Protein AF-A0A6V7LIY4-F1 (afdb_monomer)

Foldseek 3Di:
DPVVVVVVVVVVVVVVVVVVVVVVVVPPPPPPDDPVSVLVVVVVCLVVDPLPPPPPPDPPPDDSVQSSVLSVLQSVLVSVVVVCVSCVPPDDPPCPLLPPPPLVVVLVVLVVLVVVLVVVSNVVSCCCNPVVDDDDVVVVVVSVCCCPPVPPRHVVVSVVSSVCSVPVVVSVVVSVD

Sequence (177 aa):
SEKKYLKKKENMGKACILLFCLISMVWTAKDDFSTIDKLRNDLYQLEDAPITYHVTYDTVGRTFDDEIYRNVIKTYDDFGKRIDAESPTIGNRHLNSLNSLWLWARVQSEMRSLDGLYQTFRQKLHDITQKGHQLNMQQWADFADVILTDPNVAVPDTLKRVSDIIIEQNLFVAAYQ

Solvent-accessible surface area (backbone atoms only — not comparable to full-atom values): 10528 Å² total; per-residue (Å²): 120,64,75,63,54,56,56,51,52,54,53,51,52,53,50,51,52,52,51,53,56,58,60,65,63,70,76,70,70,76,78,84,65,50,73,66,52,48,54,52,52,52,50,50,51,58,72,70,42,77,81,78,78,78,78,72,88,58,96,69,91,68,56,73,66,58,58,53,52,50,50,53,42,44,55,52,43,58,50,47,55,50,53,53,70,76,49,74,78,80,70,76,89,83,47,64,72,37,72,85,37,68,70,45,57,50,41,51,53,49,52,51,54,52,47,54,52,50,53,53,52,52,49,56,32,43,38,43,70,75,68,63,46,81,89,54,68,65,68,51,51,56,49,49,44,41,43,70,64,33,92,88,67,9,48,66,62,45,52,47,53,43,48,44,43,48,61,78,63,32,46,74,60,64,54,78,111

Secondary structure (DSSP, 8-state):
-HHHHHHHHHHHHHHHHHHHHHHHGGG-------HHHHHHHHHHHHHHS---------SSS--HHHHHHHHHHHHHHHHHHHHHHH-SS-SSSS-GGGTT-HHHHHHHHHHHHHHHHHHHHHHHHHHHHTS-PPP-HHHHHHHHHHHHH-TTT-HHHHHHHHHHHHTTT-HHHHTT-

Structure (mmCIF, N/CA/C/O backbone):
data_AF-A0A6V7LIY4-F1
#
_entry.id   AF-A0A6V7LIY4-F1
#
loop_
_atom_site.group_PDB
_atom_site.id
_atom_site.type_symbol
_atom_site.label_atom_id
_atom_site.label_alt_id
_atom_site.label_comp_id
_atom_site.label_asym_id
_atom_site.label_entity_id
_atom_site.label_seq_id
_atom_site.pdbx_PDB_ins_code
_atom_site.Cartn_x
_atom_site.Cartn_y
_atom_site.Cartn_z
_atom_site.occupancy
_atom_site.B_iso_or_equiv
_atom_site.auth_seq_id
_atom_site.auth_comp_id
_atom_site.auth_asym_id
_atom_site.auth_atom_id
_atom_site.pdbx_PDB_model_num
ATOM 1 N N . SER A 1 1 ? -13.130 74.799 -14.203 1.00 61.62 1 SER A N 1
ATOM 2 C CA . SER A 1 1 ? -13.290 73.449 -14.784 1.00 61.62 1 SER A CA 1
ATOM 3 C C . SER A 1 1 ? -12.309 72.438 -14.174 1.00 61.62 1 SER A C 1
ATOM 5 O O . SER A 1 1 ? -12.750 71.385 -13.736 1.00 61.62 1 SER A O 1
ATOM 7 N N . GLU A 1 2 ? -11.021 72.765 -13.995 1.00 52.12 2 GLU A N 1
ATOM 8 C CA . GLU A 1 2 ? -9.971 71.839 -13.499 1.00 52.12 2 GLU A CA 1
ATOM 9 C C . GLU A 1 2 ? -10.149 71.243 -12.092 1.00 52.12 2 GLU A C 1
ATOM 11 O O . GLU A 1 2 ? -9.892 70.056 -11.896 1.00 52.12 2 GLU A O 1
ATOM 16 N N . LYS A 1 3 ? -10.633 72.010 -11.102 1.00 49.84 3 LYS A N 1
ATOM 17 C CA . LYS A 1 3 ? -10.762 71.509 -9.713 1.00 49.84 3 LYS A CA 1
ATOM 18 C C . LYS A 1 3 ? -11.690 70.287 -9.587 1.00 49.84 3 LYS A C 1
ATOM 20 O O . LYS A 1 3 ? -11.512 69.465 -8.691 1.00 49.84 3 LYS A O 1
ATOM 25 N N . LYS A 1 4 ? -12.656 70.133 -10.504 1.00 53.34 4 LYS A N 1
ATOM 26 C CA . LYS A 1 4 ? -13.584 68.987 -10.546 1.00 53.34 4 LYS A CA 1
ATOM 27 C C . LYS A 1 4 ? -12.919 67.728 -11.128 1.00 53.34 4 LYS A C 1
ATOM 29 O O . LYS A 1 4 ? -13.235 66.625 -10.691 1.00 53.34 4 LYS A O 1
ATOM 34 N N . TYR A 1 5 ? -11.970 67.894 -12.054 1.00 51.69 5 TYR A N 1
ATOM 35 C CA . TYR A 1 5 ? -11.204 66.797 -12.659 1.00 51.69 5 TYR A CA 1
ATOM 36 C C . TYR A 1 5 ? -10.170 66.213 -11.692 1.00 51.69 5 TYR A C 1
ATOM 38 O O . TYR A 1 5 ? -10.058 64.993 -11.587 1.00 51.69 5 TYR A O 1
ATOM 46 N N . LEU A 1 6 ? -9.483 67.064 -10.924 1.00 51.81 6 LEU A N 1
ATOM 47 C CA . LEU A 1 6 ? -8.498 66.620 -9.930 1.00 51.81 6 LEU A CA 1
ATOM 48 C C . LEU A 1 6 ? -9.155 65.821 -8.793 1.00 51.81 6 LEU A C 1
ATOM 50 O O . LEU A 1 6 ? -8.696 64.729 -8.464 1.00 51.81 6 LEU A O 1
ATOM 54 N N . LYS A 1 7 ? -10.308 66.286 -8.289 1.00 53.09 7 LYS A N 1
ATOM 55 C CA . LYS A 1 7 ? -11.074 65.583 -7.244 1.00 53.09 7 LYS A CA 1
ATOM 56 C C . LYS A 1 7 ? -11.641 64.235 -7.718 1.00 53.09 7 LYS A C 1
ATOM 58 O O . LYS A 1 7 ? -11.712 63.285 -6.945 1.00 53.09 7 LYS A O 1
ATOM 63 N N . LYS A 1 8 ? -12.011 64.120 -9.001 1.00 52.84 8 LYS A N 1
ATOM 64 C CA . LYS A 1 8 ? -12.472 62.855 -9.601 1.00 52.84 8 LYS A CA 1
ATOM 65 C C . LYS A 1 8 ? -11.327 61.843 -9.745 1.00 52.84 8 LYS A C 1
ATOM 67 O O . LYS A 1 8 ? -11.541 60.663 -9.489 1.00 52.84 8 LYS A O 1
ATOM 72 N N . LYS A 1 9 ? -10.118 62.301 -10.095 1.00 54.88 9 LYS A N 1
ATOM 73 C CA . LYS A 1 9 ? -8.923 61.451 -10.255 1.00 54.88 9 LYS A CA 1
ATOM 74 C C . LYS A 1 9 ? -8.437 60.878 -8.915 1.00 54.88 9 LYS A C 1
ATOM 76 O O . LYS A 1 9 ? -8.081 59.705 -8.851 1.00 54.88 9 LYS A O 1
ATOM 81 N N . GLU A 1 10 ? -8.513 61.666 -7.842 1.00 58.44 10 GLU A N 1
ATOM 82 C CA . GLU A 1 10 ? -8.159 61.233 -6.481 1.00 58.44 10 GLU A CA 1
ATOM 83 C C . GLU A 1 10 ? -9.139 60.181 -5.926 1.00 58.44 10 GLU A C 1
ATOM 85 O O . GLU A 1 10 ? -8.723 59.176 -5.349 1.00 58.44 10 GLU A O 1
ATOM 90 N N . ASN A 1 11 ? -10.443 60.355 -6.171 1.00 57.31 11 ASN A N 1
ATOM 91 C CA . ASN A 1 11 ? -11.465 59.389 -5.754 1.00 57.31 11 ASN A CA 1
ATOM 92 C C . ASN A 1 11 ? -11.394 58.072 -6.547 1.00 57.31 11 ASN A C 1
ATOM 94 O O . ASN A 1 11 ? -11.665 57.011 -5.992 1.00 57.31 11 ASN A O 1
ATOM 98 N N . MET A 1 12 ? -10.993 58.126 -7.821 1.00 56.50 12 MET A 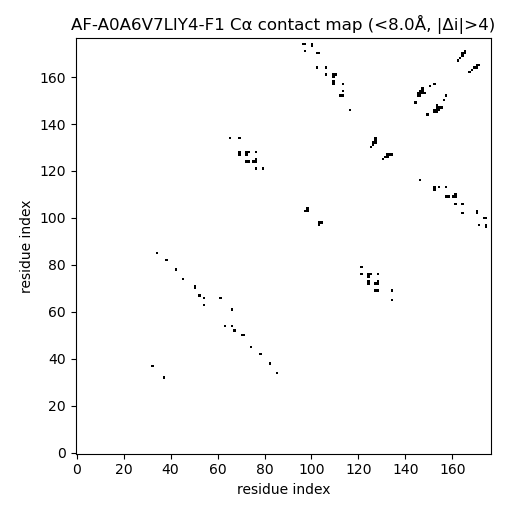N 1
ATOM 99 C CA . MET A 1 12 ? -10.823 56.939 -8.666 1.00 56.50 12 MET A CA 1
ATOM 100 C C . MET A 1 12 ? -9.582 56.130 -8.263 1.00 56.50 12 MET A C 1
ATOM 102 O O . MET A 1 12 ? -9.641 54.907 -8.225 1.00 56.50 12 MET A O 1
ATOM 106 N N . GLY A 1 13 ? -8.492 56.800 -7.863 1.00 62.50 13 GLY A N 1
ATOM 107 C CA . GLY A 1 13 ? -7.312 56.137 -7.296 1.00 62.50 13 GLY A CA 1
ATOM 108 C C . GLY A 1 13 ? -7.616 55.415 -5.979 1.00 62.50 13 GLY A C 1
ATOM 109 O O . GLY A 1 13 ? -7.229 54.263 -5.809 1.00 62.50 13 GLY A O 1
ATOM 110 N N . LYS A 1 14 ? -8.386 56.049 -5.082 1.00 61.53 14 LYS A N 1
ATOM 111 C CA . LYS A 1 14 ? -8.829 55.434 -3.815 1.00 61.53 14 LYS A CA 1
ATOM 112 C C . LYS A 1 14 ? -9.765 54.241 -4.044 1.00 61.53 14 LYS A C 1
ATOM 114 O O . LYS A 1 14 ? -9.631 53.233 -3.358 1.00 61.53 14 LYS A O 1
ATOM 119 N N . ALA A 1 15 ? -10.657 54.328 -5.034 1.00 64.12 15 ALA A N 1
ATOM 120 C CA . ALA A 1 15 ? -11.527 53.218 -5.421 1.00 64.12 15 ALA A CA 1
ATOM 121 C C . ALA A 1 15 ? -10.732 52.033 -5.996 1.00 64.12 15 ALA A C 1
ATOM 123 O O . ALA A 1 15 ? -10.994 50.898 -5.616 1.00 64.12 15 ALA A O 1
ATOM 124 N N . CYS A 1 16 ? -9.724 52.284 -6.841 1.00 60.19 16 CYS A N 1
ATOM 125 C CA . CYS A 1 16 ? -8.869 51.225 -7.383 1.00 60.19 16 CYS A CA 1
ATOM 126 C C . CYS A 1 16 ? -8.012 50.546 -6.307 1.00 60.19 16 CYS A C 1
ATOM 128 O O . CYS A 1 16 ? -7.871 49.330 -6.344 1.00 60.19 16 CYS A O 1
ATOM 130 N N . ILE A 1 17 ? -7.482 51.297 -5.333 1.00 65.75 17 ILE A N 1
ATOM 131 C CA . ILE A 1 17 ? -6.701 50.730 -4.218 1.00 65.75 17 ILE A CA 1
ATOM 132 C C . ILE A 1 17 ? -7.593 49.862 -3.321 1.00 65.75 17 ILE A C 1
ATOM 134 O O . ILE A 1 17 ? -7.200 48.756 -2.966 1.00 65.75 17 ILE A O 1
ATOM 138 N N . LEU A 1 18 ? -8.816 50.309 -3.014 1.00 60.16 18 LEU A N 1
ATOM 139 C CA . LEU A 1 18 ? -9.777 49.508 -2.248 1.00 60.16 18 LEU A CA 1
ATOM 140 C C . LEU A 1 18 ? -10.203 48.239 -2.998 1.00 60.16 18 LEU A C 1
ATOM 142 O O . LEU A 1 18 ? -10.310 47.184 -2.380 1.00 60.16 18 LEU A O 1
ATOM 146 N N . LEU A 1 19 ? -10.384 48.311 -4.320 1.00 59.91 19 LEU A N 1
ATOM 147 C CA . LEU A 1 19 ? -10.703 47.137 -5.136 1.00 59.91 19 LEU A CA 1
ATOM 148 C C . LEU A 1 19 ? -9.530 46.143 -5.175 1.00 59.91 19 LEU A C 1
ATOM 150 O O . LEU A 1 19 ? -9.745 44.946 -5.028 1.00 59.91 19 LEU A O 1
ATOM 154 N N . PHE A 1 20 ? -8.288 46.630 -5.284 1.00 58.97 20 PHE A N 1
ATOM 155 C CA . PHE A 1 20 ? -7.086 45.789 -5.234 1.00 58.97 20 PHE A CA 1
ATOM 156 C C . PHE A 1 20 ? -6.891 45.132 -3.856 1.00 58.97 20 PHE A C 1
ATOM 158 O O . PHE A 1 20 ? -6.536 43.958 -3.790 1.00 58.97 20 PHE A O 1
ATOM 165 N N . CYS A 1 21 ? -7.184 45.850 -2.764 1.00 58.16 21 CYS A N 1
ATOM 166 C CA . CYS A 1 21 ? -7.146 45.311 -1.399 1.00 58.16 21 CYS A CA 1
ATOM 167 C C . CYS A 1 21 ? -8.239 44.267 -1.125 1.00 58.16 21 CYS A C 1
ATOM 169 O O . CYS A 1 21 ? -8.027 43.366 -0.318 1.00 58.16 21 CYS A O 1
ATOM 171 N N . LEU A 1 22 ? -9.403 44.370 -1.774 1.00 55.69 22 LEU A N 1
ATOM 172 C CA . LEU A 1 22 ? -10.470 43.373 -1.646 1.00 55.69 22 LEU A CA 1
ATOM 173 C C . LEU A 1 22 ? -10.174 42.102 -2.456 1.00 55.69 22 LEU A C 1
ATOM 175 O O . LEU A 1 22 ? -10.540 41.014 -2.022 1.00 55.69 22 LEU A O 1
ATOM 179 N N . ILE A 1 23 ? -9.464 42.211 -3.585 1.00 56.25 23 ILE A N 1
ATOM 180 C CA . ILE A 1 23 ? -9.057 41.047 -4.390 1.00 56.25 23 ILE A CA 1
ATOM 181 C C . ILE A 1 23 ? -7.905 40.281 -3.714 1.00 56.25 23 ILE A C 1
ATOM 183 O O . ILE A 1 23 ? -7.868 39.054 -3.782 1.00 56.25 23 ILE A O 1
ATOM 187 N N . SER A 1 24 ? -7.001 40.964 -3.001 1.00 51.16 24 SER A N 1
ATOM 188 C CA . SER A 1 24 ? -5.888 40.304 -2.302 1.00 51.16 24 SER A CA 1
ATOM 189 C C . SER A 1 24 ? -6.288 39.557 -1.020 1.00 51.16 24 SER A C 1
ATOM 191 O O . SER A 1 24 ? -5.526 38.706 -0.569 1.00 51.16 24 SER A O 1
ATOM 193 N N . MET A 1 25 ? -7.477 39.801 -0.453 1.00 49.47 25 MET A N 1
ATOM 194 C CA . MET A 1 25 ? -7.983 39.045 0.709 1.00 49.47 25 MET A CA 1
ATOM 195 C C . MET A 1 25 ? -8.607 37.687 0.350 1.00 49.47 25 MET A C 1
ATOM 197 O O . MET A 1 25 ? -8.798 36.858 1.234 1.00 49.47 25 MET A O 1
ATOM 201 N N . VAL A 1 26 ? -8.905 37.422 -0.927 1.00 51.28 26 VAL A N 1
ATOM 202 C CA . VAL A 1 26 ? -9.538 36.157 -1.359 1.00 51.28 26 VAL A CA 1
ATOM 203 C C . VAL A 1 26 ? -8.528 34.996 -1.441 1.00 51.28 26 VAL A C 1
ATOM 205 O O . VAL A 1 26 ? -8.917 33.841 -1.562 1.00 51.28 26 VAL A O 1
ATOM 208 N N . TRP A 1 27 ? -7.225 35.269 -1.327 1.00 49.22 27 TRP A N 1
ATOM 209 C CA . TRP A 1 27 ? -6.153 34.281 -1.533 1.00 49.22 27 TRP A CA 1
ATOM 210 C C . TRP A 1 27 ? -5.507 33.738 -0.253 1.00 49.22 27 TRP A C 1
ATOM 212 O O . TRP A 1 27 ? -4.417 33.176 -0.291 1.00 49.22 27 TRP A O 1
ATOM 222 N N . THR A 1 28 ? -6.185 33.850 0.887 1.00 48.38 28 THR A N 1
ATOM 223 C CA . THR A 1 28 ? -5.816 33.095 2.093 1.00 48.38 28 THR A CA 1
ATOM 224 C C . THR A 1 28 ? -6.978 32.215 2.532 1.00 48.38 28 THR A C 1
ATOM 226 O O . THR A 1 28 ? -7.416 32.265 3.681 1.00 48.38 28 THR A O 1
ATOM 229 N N . ALA A 1 29 ? -7.507 31.417 1.603 1.00 48.19 29 ALA A N 1
ATOM 230 C CA . ALA A 1 29 ? -8.208 30.206 1.993 1.00 48.19 29 ALA A CA 1
ATOM 231 C C . ALA A 1 29 ? -7.170 29.326 2.696 1.00 48.19 29 ALA A C 1
ATOM 233 O O . ALA A 1 29 ? -6.190 28.887 2.095 1.00 48.19 29 ALA A O 1
ATOM 234 N N . LYS A 1 30 ? -7.322 29.187 4.011 1.00 49.22 30 LYS A N 1
ATOM 235 C CA . LYS A 1 30 ? -6.544 28.245 4.802 1.00 49.22 30 LYS A CA 1
ATOM 236 C C . LYS A 1 30 ? -6.841 26.872 4.209 1.00 49.22 30 LYS A C 1
ATOM 238 O O . LYS A 1 30 ? -7.998 26.500 4.062 1.00 49.22 30 LYS A O 1
ATOM 243 N N . ASP A 1 31 ? -5.799 26.206 3.750 1.00 56.41 31 ASP A N 1
ATOM 244 C CA . ASP A 1 31 ? -5.897 24.932 3.059 1.00 56.41 31 ASP A CA 1
ATOM 245 C C . ASP A 1 31 ? -6.323 23.870 4.090 1.00 56.41 31 ASP A C 1
ATOM 247 O O . ASP A 1 31 ? -5.483 23.311 4.792 1.00 56.41 31 ASP A O 1
ATOM 251 N N . ASP A 1 32 ? -7.636 23.679 4.260 1.00 64.06 32 ASP A N 1
ATOM 252 C CA . ASP A 1 32 ? -8.256 22.836 5.301 1.00 64.06 32 ASP A CA 1
ATOM 253 C C . ASP A 1 32 ? -8.086 21.323 5.042 1.00 64.06 32 ASP A C 1
ATOM 255 O O . ASP A 1 32 ? -8.631 20.490 5.768 1.00 64.06 32 ASP A O 1
ATOM 259 N N . PHE A 1 33 ? -7.326 20.936 4.016 1.00 75.12 33 PHE A N 1
ATOM 260 C CA . PHE A 1 33 ? -7.059 19.535 3.712 1.00 75.12 33 PHE A CA 1
ATOM 261 C C . PHE A 1 33 ? -6.118 18.914 4.743 1.00 75.12 33 PHE A C 1
ATOM 263 O O . PHE A 1 33 ? -5.036 19.443 5.027 1.00 75.12 33 PHE A O 1
ATOM 270 N N . SER A 1 34 ? -6.501 17.744 5.261 1.00 82.06 34 SER A N 1
ATOM 271 C CA . SER A 1 34 ? -5.599 16.950 6.090 1.00 82.06 34 SER A CA 1
ATOM 272 C C . SER A 1 34 ? -4.383 16.496 5.274 1.00 82.06 34 SER A C 1
ATOM 274 O O . SER A 1 34 ? -4.445 16.386 4.048 1.00 82.06 34 SER A O 1
ATOM 276 N N . THR A 1 35 ? -3.271 16.173 5.940 1.00 82.00 35 THR A N 1
ATOM 277 C CA . THR A 1 35 ? -2.091 15.583 5.280 1.00 82.00 35 THR A CA 1
ATOM 278 C C . THR A 1 35 ? -2.460 14.348 4.448 1.00 82.00 35 THR A C 1
ATOM 280 O O . THR A 1 35 ? -1.937 14.160 3.355 1.00 82.00 35 THR A O 1
ATOM 283 N N . ILE A 1 36 ? -3.420 13.542 4.915 1.00 80.81 36 ILE A N 1
ATOM 284 C CA . ILE A 1 36 ? -3.919 12.369 4.184 1.00 80.81 36 ILE A CA 1
ATOM 285 C C . ILE A 1 36 ? -4.664 12.788 2.912 1.00 80.81 36 ILE A C 1
ATOM 287 O O . ILE A 1 36 ? -4.480 12.164 1.870 1.00 80.81 36 ILE A O 1
ATOM 291 N N . ASP A 1 37 ? -5.478 13.844 2.966 1.00 83.12 37 ASP A N 1
ATOM 292 C CA . ASP A 1 37 ? -6.193 14.341 1.785 1.00 83.12 37 ASP A CA 1
ATOM 293 C C . ASP A 1 37 ? -5.226 14.905 0.741 1.00 83.12 37 ASP A C 1
ATOM 295 O O . ASP A 1 37 ? -5.422 14.686 -0.454 1.00 83.12 37 ASP A O 1
ATOM 299 N N . LYS A 1 38 ? -4.138 15.545 1.185 1.00 85.56 38 LYS A N 1
ATOM 300 C CA . LYS A 1 38 ? -3.050 15.993 0.304 1.00 85.56 38 LYS A CA 1
ATOM 301 C C . LYS A 1 38 ? -2.348 14.817 -0.364 1.00 85.56 38 LYS A C 1
ATOM 303 O O . LYS A 1 38 ? -2.229 14.808 -1.582 1.00 85.56 38 LYS A O 1
ATOM 308 N N . LEU A 1 39 ? -1.975 13.789 0.401 1.00 86.81 39 LEU A N 1
ATOM 309 C CA . LEU A 1 39 ? -1.374 12.567 -0.149 1.00 86.81 39 LEU A CA 1
ATOM 310 C C . LEU A 1 39 ? -2.312 11.846 -1.129 1.00 86.81 39 LEU A C 1
ATOM 312 O O . LEU A 1 39 ? -1.858 11.339 -2.153 1.00 86.81 39 LEU A O 1
ATOM 316 N N . ARG A 1 40 ? -3.622 11.820 -0.850 1.00 86.12 40 ARG A N 1
ATOM 317 C CA . ARG A 1 40 ? -4.624 11.247 -1.760 1.00 86.12 40 ARG A CA 1
ATOM 318 C C . ARG A 1 40 ? -4.713 12.048 -3.060 1.00 86.12 40 ARG A C 1
ATOM 320 O O . ARG A 1 40 ? -4.744 11.463 -4.136 1.00 86.12 40 ARG A O 1
ATOM 327 N N . ASN A 1 41 ? -4.726 13.373 -2.965 1.00 88.12 41 ASN A N 1
ATOM 328 C CA . ASN A 1 41 ? -4.744 14.250 -4.130 1.00 88.12 41 ASN A CA 1
ATOM 329 C C . ASN A 1 41 ? -3.455 14.141 -4.963 1.00 88.12 41 ASN A C 1
ATOM 331 O O . ASN A 1 41 ? -3.520 14.123 -6.189 1.00 88.12 41 ASN A O 1
ATOM 335 N N . ASP A 1 42 ? -2.297 14.016 -4.314 1.00 86.44 42 ASP A N 1
ATOM 336 C CA . ASP A 1 42 ? -1.022 13.748 -4.982 1.00 86.44 42 ASP A CA 1
ATOM 337 C C . ASP A 1 42 ? -1.057 12.418 -5.743 1.00 86.44 42 ASP A C 1
ATOM 339 O O . ASP A 1 42 ? -0.567 12.350 -6.867 1.00 86.44 42 ASP A O 1
ATOM 343 N N . LEU A 1 43 ? -1.661 11.372 -5.165 1.00 87.19 43 LEU A N 1
ATOM 344 C CA . LEU A 1 43 ? -1.833 10.085 -5.840 1.00 87.19 43 LEU A CA 1
ATOM 345 C C . LEU A 1 43 ? -2.724 10.205 -7.085 1.00 87.19 43 LEU A C 1
ATOM 347 O O . LEU A 1 43 ? -2.339 9.706 -8.138 1.00 87.19 43 LEU A O 1
ATOM 351 N N . TYR A 1 44 ? -3.861 10.904 -6.998 1.00 87.12 44 TYR A N 1
ATOM 352 C CA . TYR A 1 44 ? -4.728 11.130 -8.165 1.00 87.12 44 TYR A CA 1
ATOM 353 C C . TYR A 1 44 ? -4.012 11.899 -9.274 1.00 87.12 44 TYR A C 1
ATOM 355 O O . TYR A 1 44 ? -4.112 11.546 -10.443 1.00 87.12 44 TYR A O 1
ATOM 363 N N . GLN A 1 45 ? -3.219 12.908 -8.914 1.00 85.31 45 GLN A N 1
ATOM 364 C CA . GLN A 1 45 ? -2.416 13.634 -9.894 1.00 85.31 45 GLN A CA 1
ATOM 365 C C . GLN A 1 45 ? -1.358 12.755 -10.566 1.00 85.31 45 GLN A C 1
ATOM 367 O O . GLN A 1 45 ? -1.003 13.026 -11.706 1.00 85.31 45 GLN A O 1
ATOM 372 N N . LEU A 1 46 ? -0.838 11.726 -9.890 1.00 83.50 46 LEU A N 1
ATOM 373 C CA . LEU A 1 46 ? 0.081 10.762 -10.503 1.00 83.50 46 LEU A CA 1
ATOM 374 C C . LEU A 1 46 ? -0.628 9.795 -11.454 1.00 83.50 46 LEU A C 1
ATOM 376 O O . LEU A 1 46 ? -0.027 9.398 -12.448 1.00 83.50 46 LEU A O 1
ATOM 380 N N . GLU A 1 47 ? -1.871 9.418 -11.148 1.00 75.81 47 GLU A N 1
ATOM 381 C CA . GLU A 1 47 ? -2.715 8.593 -12.019 1.00 75.81 47 GLU A CA 1
ATOM 382 C C . GLU A 1 47 ? -3.100 9.349 -13.301 1.00 75.81 47 GLU A C 1
ATOM 384 O O . GLU A 1 47 ? -3.001 8.797 -14.396 1.00 75.81 47 GLU A O 1
ATOM 389 N N . ASP A 1 48 ? -3.449 10.631 -13.164 1.00 69.75 48 ASP A N 1
ATOM 390 C CA . ASP A 1 48 ? -3.820 11.512 -14.278 1.00 69.75 48 ASP A CA 1
ATOM 391 C C . ASP A 1 48 ? -2.614 12.105 -15.023 1.00 69.75 48 ASP A C 1
ATOM 393 O O . ASP A 1 48 ? -2.755 12.615 -16.142 1.00 69.75 48 ASP A O 1
ATOM 397 N N . ALA A 1 49 ? -1.419 12.083 -14.423 1.00 63.94 49 ALA A N 1
ATOM 398 C CA . ALA A 1 49 ? -0.225 12.595 -15.075 1.00 63.94 49 ALA A CA 1
ATOM 399 C C . ALA A 1 49 ? 0.063 11.753 -16.326 1.00 63.94 49 ALA A C 1
ATOM 401 O O . ALA A 1 49 ? 0.237 10.535 -16.221 1.00 63.94 49 ALA A O 1
ATOM 402 N N . PRO A 1 50 ? 0.197 12.371 -17.517 1.00 57.62 50 PRO A N 1
ATOM 403 C CA . PRO A 1 50 ? 0.734 11.659 -18.659 1.00 57.62 50 PRO A CA 1
ATOM 404 C C . PRO A 1 50 ? 2.138 11.227 -18.257 1.00 57.62 50 PRO A C 1
ATOM 406 O O . PRO A 1 50 ? 3.014 12.068 -18.062 1.00 57.62 50 PRO A O 1
ATOM 409 N N . ILE A 1 51 ? 2.339 9.924 -18.060 1.00 59.34 51 ILE A N 1
ATOM 410 C CA . ILE A 1 51 ? 3.649 9.349 -17.770 1.00 59.34 51 ILE A CA 1
ATOM 411 C C . ILE A 1 51 ? 4.519 9.700 -18.974 1.00 59.34 51 ILE A C 1
ATOM 413 O O . ILE A 1 51 ? 4.444 9.045 -20.013 1.00 59.34 51 ILE A O 1
ATOM 417 N N . THR A 1 52 ? 5.260 10.808 -18.870 1.00 49.47 52 THR A N 1
ATOM 418 C CA . THR A 1 52 ? 6.029 11.371 -19.974 1.00 49.47 52 THR A CA 1
ATOM 419 C C . THR A 1 52 ? 7.061 10.334 -20.371 1.00 49.47 52 THR A C 1
ATOM 421 O O . THR A 1 52 ? 8.042 10.094 -19.666 1.00 49.47 52 THR A O 1
ATOM 424 N N . TYR A 1 53 ? 6.792 9.682 -21.492 1.00 53.34 53 TYR A N 1
ATOM 425 C CA . TYR A 1 53 ? 7.661 8.734 -22.156 1.00 53.34 53 TYR A CA 1
ATOM 426 C C . TYR A 1 53 ? 8.871 9.516 -22.672 1.00 53.34 53 TYR A C 1
ATOM 428 O O . TYR A 1 53 ? 8.901 10.006 -23.799 1.00 53.34 53 TYR A O 1
ATOM 436 N N . HIS A 1 54 ? 9.895 9.690 -21.841 1.00 46.41 54 HIS A N 1
ATOM 437 C CA . HIS A 1 54 ? 11.209 10.016 -22.372 1.00 46.41 54 HIS A CA 1
ATOM 438 C C . HIS A 1 54 ? 11.725 8.757 -23.060 1.00 46.41 54 HIS A C 1
ATOM 440 O O . HIS A 1 54 ? 12.368 7.926 -22.439 1.00 46.41 54 HIS A O 1
ATOM 446 N N . VAL A 1 55 ? 11.360 8.604 -24.334 1.00 44.09 55 VAL A N 1
ATOM 447 C CA . VAL A 1 55 ? 11.862 7.549 -25.210 1.00 44.09 55 VAL A CA 1
ATOM 448 C C . VAL A 1 55 ? 13.330 7.854 -25.464 1.00 44.09 55 VAL A C 1
ATOM 450 O O . VAL A 1 55 ? 13.677 8.605 -26.381 1.00 44.09 55 VAL A O 1
ATOM 453 N N . THR A 1 56 ? 14.210 7.309 -24.630 1.00 45.69 56 THR A N 1
ATOM 454 C CA . THR A 1 56 ? 15.607 7.188 -25.015 1.00 45.69 56 THR A CA 1
ATOM 455 C C . THR A 1 56 ? 15.721 5.914 -25.834 1.00 45.69 56 THR A C 1
ATOM 457 O O . THR A 1 56 ? 15.793 4.820 -25.289 1.00 45.69 56 THR A O 1
ATOM 460 N N . TYR A 1 57 ? 15.720 6.052 -27.166 1.00 44.44 57 TYR A N 1
ATOM 461 C CA . TYR A 1 57 ? 16.130 4.979 -28.074 1.00 44.44 57 TYR A CA 1
ATOM 462 C C . TYR A 1 57 ? 17.593 4.631 -27.783 1.00 44.44 57 TYR A C 1
ATOM 464 O O . TYR A 1 57 ? 18.509 5.135 -28.431 1.00 44.44 57 TYR A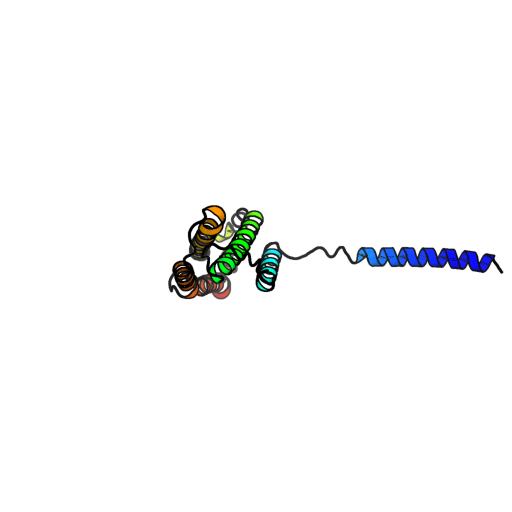 O 1
ATOM 472 N N . ASP A 1 58 ? 17.825 3.818 -26.761 1.00 45.62 58 ASP A N 1
ATOM 473 C CA . ASP A 1 58 ? 19.144 3.307 -26.458 1.00 45.62 58 ASP A CA 1
ATOM 474 C C . ASP A 1 58 ? 19.394 2.123 -27.391 1.00 45.62 58 ASP A C 1
ATOM 476 O O . ASP A 1 58 ? 18.648 1.143 -27.417 1.00 45.62 58 ASP A O 1
ATOM 480 N N . THR A 1 59 ? 20.452 2.226 -28.188 1.00 47.66 59 THR A N 1
ATOM 481 C CA . THR A 1 59 ? 20.937 1.263 -29.195 1.00 47.66 59 THR A CA 1
ATOM 482 C C . THR A 1 59 ? 21.287 -0.132 -28.644 1.00 47.66 59 THR A C 1
ATOM 484 O O . THR A 1 59 ? 21.895 -0.947 -29.336 1.00 47.66 59 THR A O 1
ATOM 487 N N . VAL A 1 60 ? 20.908 -0.434 -27.402 1.00 49.16 60 VAL A N 1
A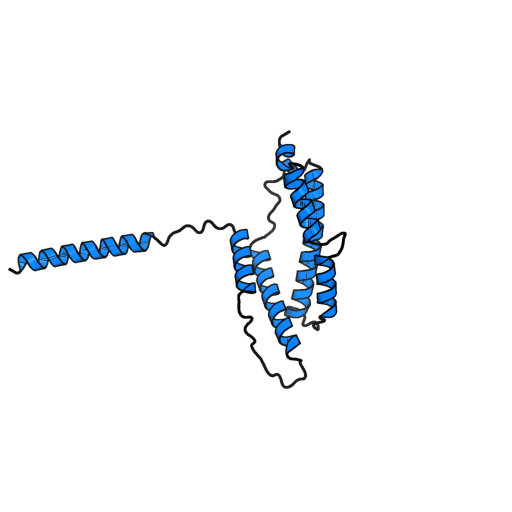TOM 488 C CA . VAL A 1 60 ? 21.310 -1.607 -26.628 1.00 49.16 60 VAL A CA 1
ATOM 489 C C . VAL A 1 60 ? 20.070 -2.364 -26.148 1.00 49.16 60 VAL A C 1
ATOM 491 O O . VAL A 1 60 ? 19.733 -2.320 -24.973 1.00 49.16 60 VAL A O 1
ATOM 494 N N . GLY A 1 61 ? 19.375 -3.046 -27.064 1.00 50.31 61 GLY A N 1
ATOM 495 C CA . GLY A 1 61 ? 18.526 -4.221 -26.789 1.00 50.31 61 GLY A CA 1
ATOM 496 C C . GLY A 1 61 ? 17.424 -4.137 -25.717 1.00 50.31 61 GLY A C 1
ATOM 497 O O . GLY A 1 61 ? 16.845 -5.173 -25.402 1.00 50.31 61 GLY A O 1
ATOM 498 N N . ARG A 1 62 ? 17.124 -2.966 -25.143 1.00 54.91 62 ARG A N 1
ATOM 499 C CA . ARG A 1 62 ? 16.051 -2.772 -24.163 1.00 54.91 62 ARG A CA 1
ATOM 500 C C . ARG A 1 62 ? 14.737 -2.578 -24.908 1.00 54.91 62 ARG A C 1
ATOM 502 O O . ARG A 1 62 ? 14.600 -1.661 -25.714 1.00 54.91 62 ARG A O 1
ATOM 509 N N . THR A 1 63 ? 13.787 -3.473 -24.669 1.00 58.69 63 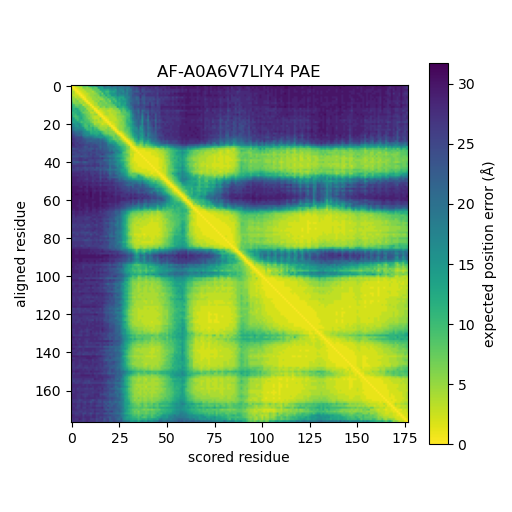THR A N 1
ATOM 510 C CA . THR A 1 63 ? 12.426 -3.381 -25.201 1.00 58.69 63 THR A CA 1
ATOM 511 C C . THR A 1 63 ? 11.724 -2.150 -24.632 1.00 58.69 63 THR A C 1
ATOM 513 O O . THR A 1 63 ? 11.828 -1.866 -23.443 1.00 58.69 63 THR A O 1
ATOM 516 N N . PHE A 1 64 ? 11.004 -1.429 -25.492 1.00 58.81 64 PHE A N 1
ATOM 517 C CA . PHE A 1 64 ? 10.234 -0.213 -25.188 1.00 58.81 64 PHE A CA 1
ATOM 518 C C . PHE A 1 64 ? 9.382 -0.320 -23.907 1.00 58.81 64 PHE A C 1
ATOM 520 O O . PHE A 1 64 ? 9.318 0.620 -23.117 1.00 58.81 64 PHE A O 1
ATOM 527 N N . ASP A 1 65 ? 8.805 -1.496 -23.656 1.00 65.69 65 ASP A N 1
ATOM 528 C CA . ASP A 1 65 ? 7.946 -1.753 -22.498 1.00 65.69 65 ASP A CA 1
ATOM 529 C C . ASP A 1 65 ? 8.703 -1.674 -21.157 1.00 65.69 65 ASP A C 1
ATOM 531 O O . ASP A 1 65 ? 8.177 -1.150 -20.174 1.00 65.69 65 ASP A O 1
ATOM 535 N N . ASP A 1 66 ? 9.971 -2.096 -21.110 1.00 73.06 66 ASP A N 1
ATOM 536 C CA . ASP A 1 66 ? 10.769 -2.092 -19.875 1.00 73.06 66 ASP A CA 1
ATOM 537 C C . ASP A 1 66 ? 11.070 -0.672 -19.382 1.00 73.06 66 ASP A C 1
ATOM 539 O O . ASP A 1 66 ? 11.140 -0.429 -18.175 1.00 73.06 66 ASP A O 1
ATOM 543 N N . GLU A 1 67 ? 11.271 0.275 -20.300 1.00 77.00 67 GLU A N 1
ATOM 544 C CA . GLU A 1 67 ? 11.538 1.675 -19.961 1.00 77.00 67 GLU A CA 1
ATOM 545 C C . GLU A 1 67 ? 10.289 2.347 -19.376 1.00 77.00 67 GLU A C 1
ATOM 547 O O . GLU A 1 67 ? 10.381 3.051 -18.365 1.00 77.00 67 GLU A O 1
ATOM 552 N N . ILE A 1 68 ? 9.113 2.044 -19.936 1.00 79.94 68 ILE A N 1
ATOM 553 C CA . ILE A 1 68 ? 7.820 2.519 -19.426 1.00 79.94 68 ILE A CA 1
ATOM 554 C C . ILE A 1 68 ? 7.591 2.007 -18.006 1.00 79.94 68 ILE A C 1
ATOM 556 O O . ILE A 1 68 ? 7.347 2.804 -17.095 1.00 79.94 68 ILE A O 1
ATOM 560 N N . TYR A 1 69 ? 7.720 0.697 -17.786 1.00 83.56 69 TYR A N 1
ATOM 561 C CA . TYR A 1 69 ? 7.525 0.114 -16.459 1.00 83.56 69 TYR A CA 1
ATOM 562 C C . TYR A 1 69 ? 8.531 0.652 -15.440 1.00 83.56 69 TYR A C 1
ATOM 564 O O . TYR A 1 69 ? 8.161 0.940 -14.302 1.00 83.56 69 TYR A O 1
ATOM 572 N N . ARG A 1 70 ? 9.792 0.865 -15.836 1.00 85.69 70 ARG A N 1
ATOM 573 C CA . ARG A 1 70 ? 10.792 1.493 -14.958 1.00 85.69 70 ARG A CA 1
ATOM 574 C C . ARG A 1 70 ? 10.424 2.924 -14.588 1.00 85.69 70 ARG A C 1
ATOM 576 O O . ARG A 1 70 ? 10.636 3.307 -13.439 1.00 85.69 70 ARG A O 1
ATOM 583 N N . ASN A 1 71 ? 9.864 3.697 -15.516 1.00 85.00 71 ASN A N 1
ATOM 584 C CA . ASN A 1 71 ? 9.411 5.052 -15.217 1.00 85.00 71 ASN A CA 1
ATOM 585 C C . ASN A 1 71 ? 8.226 5.047 -14.240 1.00 85.00 71 ASN A C 1
ATOM 587 O O . ASN A 1 71 ? 8.248 5.782 -13.257 1.00 85.00 71 ASN A O 1
ATOM 591 N N . VAL A 1 72 ? 7.247 4.158 -14.446 1.00 86.56 72 VAL A N 1
ATOM 592 C CA . VAL A 1 72 ? 6.134 3.936 -13.502 1.00 86.56 72 VAL A CA 1
ATOM 593 C C . VAL A 1 72 ? 6.679 3.606 -12.108 1.00 86.56 72 VAL A C 1
ATOM 595 O O . VAL A 1 72 ? 6.344 4.272 -11.130 1.00 86.56 72 VAL A O 1
ATOM 598 N N . ILE A 1 73 ? 7.575 2.623 -12.020 1.00 90.06 73 ILE 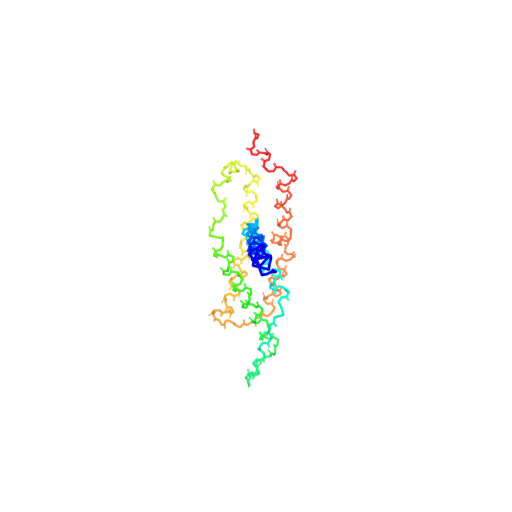A N 1
ATOM 599 C CA . ILE A 1 73 ? 8.197 2.185 -10.764 1.00 90.06 73 ILE A CA 1
ATOM 600 C C . ILE A 1 73 ? 8.936 3.336 -10.073 1.00 90.06 73 ILE A C 1
ATOM 602 O O . ILE A 1 73 ? 8.794 3.523 -8.866 1.00 90.06 73 ILE A O 1
ATOM 606 N N . LYS A 1 74 ? 9.682 4.148 -10.825 1.00 90.19 74 LYS A N 1
ATOM 607 C CA . LYS A 1 74 ? 10.366 5.324 -10.279 1.00 90.19 74 LYS A CA 1
ATOM 608 C C . LYS A 1 74 ? 9.385 6.347 -9.709 1.00 90.19 74 LYS A C 1
ATOM 610 O O . LYS A 1 74 ? 9.579 6.808 -8.587 1.00 90.19 74 LYS A O 1
ATOM 615 N N . THR A 1 75 ? 8.323 6.661 -10.446 1.00 89.38 75 THR A N 1
ATOM 616 C CA . THR A 1 75 ? 7.286 7.602 -10.005 1.00 89.38 75 THR A CA 1
ATOM 617 C C . THR A 1 75 ? 6.649 7.163 -8.686 1.00 89.38 75 THR A C 1
ATOM 619 O O . THR A 1 75 ? 6.515 7.970 -7.764 1.00 89.38 75 THR A O 1
ATOM 622 N N . TYR A 1 76 ? 6.311 5.877 -8.559 1.00 90.88 76 TYR A N 1
ATOM 623 C CA . TYR A 1 76 ? 5.734 5.337 -7.327 1.00 90.88 76 TYR A CA 1
ATOM 624 C C . TYR A 1 76 ? 6.749 5.228 -6.175 1.00 90.88 76 TYR A C 1
ATOM 626 O O . TYR A 1 76 ? 6.367 5.437 -5.023 1.00 90.88 76 TYR A O 1
ATOM 634 N N . ASP A 1 77 ? 8.036 4.973 -6.445 1.00 92.50 77 ASP A N 1
ATOM 635 C CA . ASP A 1 77 ? 9.097 5.024 -5.421 1.00 92.50 77 ASP A CA 1
ATOM 636 C C . ASP A 1 77 ? 9.247 6.439 -4.839 1.00 92.50 77 ASP A C 1
ATOM 638 O O . ASP A 1 77 ? 9.307 6.622 -3.622 1.00 92.50 77 ASP A O 1
ATOM 642 N N . ASP A 1 78 ? 9.245 7.457 -5.702 1.00 90.44 78 ASP A N 1
ATOM 643 C CA . ASP A 1 78 ? 9.351 8.859 -5.291 1.00 90.44 78 ASP A CA 1
ATOM 644 C C . ASP A 1 78 ? 8.092 9.352 -4.564 1.00 90.44 78 ASP A C 1
ATOM 646 O O . ASP A 1 78 ? 8.181 10.120 -3.602 1.00 90.44 78 ASP A O 1
ATOM 650 N N . PHE A 1 79 ? 6.908 8.879 -4.962 1.00 90.12 79 PHE A N 1
ATOM 651 C CA . PHE A 1 79 ? 5.683 9.094 -4.192 1.00 90.12 79 PHE A CA 1
ATOM 652 C C . PHE A 1 79 ? 5.757 8.458 -2.803 1.00 90.12 79 PHE A C 1
ATOM 654 O O . PHE A 1 79 ? 5.463 9.117 -1.807 1.00 90.12 79 PHE A O 1
ATOM 661 N N . GLY A 1 80 ? 6.233 7.217 -2.718 1.00 89.56 80 GLY A N 1
ATOM 662 C CA . GLY A 1 80 ? 6.428 6.541 -1.444 1.00 89.56 80 GLY A CA 1
ATOM 663 C C . GLY A 1 80 ? 7.345 7.321 -0.493 1.00 89.56 80 GLY A C 1
ATOM 664 O O . GLY A 1 80 ? 7.023 7.478 0.682 1.00 89.56 80 GLY A O 1
ATOM 665 N N . LYS A 1 81 ? 8.450 7.892 -0.992 1.00 89.31 81 LYS A N 1
ATOM 666 C CA . LYS A 1 81 ? 9.349 8.733 -0.175 1.00 89.31 81 LYS A CA 1
ATOM 667 C C . LYS A 1 81 ? 8.627 9.938 0.442 1.00 89.31 81 LYS A C 1
ATOM 669 O O . LYS A 1 81 ? 8.958 10.331 1.559 1.00 89.31 81 LYS A O 1
ATOM 674 N N . ARG A 1 82 ? 7.639 10.513 -0.257 1.00 86.81 82 ARG A N 1
ATOM 675 C CA . ARG A 1 82 ? 6.800 11.600 0.278 1.00 86.81 82 ARG A CA 1
ATOM 676 C C . ARG A 1 82 ? 5.872 11.109 1.384 1.00 86.81 8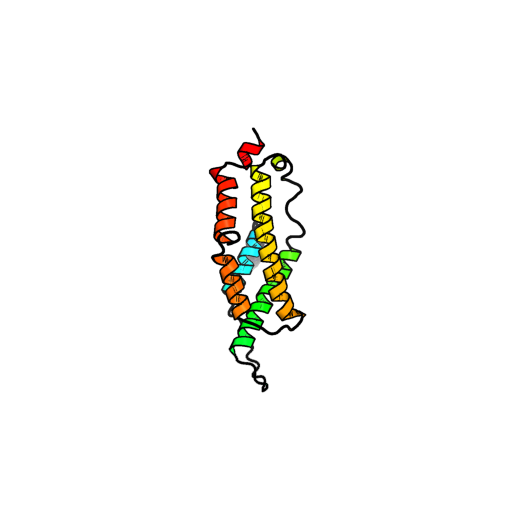2 ARG A C 1
ATOM 678 O O . ARG A 1 82 ? 5.789 11.767 2.416 1.00 86.81 82 ARG A O 1
ATOM 685 N N . ILE A 1 83 ? 5.240 9.945 1.212 1.00 86.56 83 ILE A N 1
ATOM 686 C CA . ILE A 1 83 ? 4.432 9.319 2.274 1.00 86.56 83 ILE A CA 1
ATOM 687 C C . ILE A 1 83 ? 5.272 9.140 3.543 1.00 86.56 83 ILE A C 1
ATOM 689 O O . ILE A 1 83 ? 4.834 9.518 4.629 1.00 86.56 83 ILE A O 1
ATOM 693 N N . ASP A 1 84 ? 6.487 8.604 3.410 1.00 83.62 84 ASP A N 1
ATOM 694 C CA . ASP A 1 84 ? 7.355 8.328 4.560 1.00 83.62 84 ASP A CA 1
ATOM 695 C C . ASP A 1 84 ? 7.782 9.619 5.285 1.00 83.62 84 ASP A C 1
ATOM 697 O O . ASP A 1 84 ? 7.906 9.632 6.511 1.00 83.62 84 ASP A O 1
ATOM 701 N N . ALA A 1 85 ? 7.979 10.714 4.542 1.00 83.06 85 ALA A N 1
ATOM 702 C CA . ALA A 1 85 ? 8.324 12.022 5.097 1.00 83.06 85 ALA A CA 1
ATOM 703 C C . ALA A 1 85 ? 7.156 12.675 5.858 1.00 83.06 85 ALA A C 1
ATOM 705 O O . ALA A 1 85 ? 7.371 13.302 6.896 1.00 83.06 85 ALA A O 1
ATOM 706 N N . GLU A 1 86 ? 5.931 12.516 5.353 1.00 76.69 86 GLU A N 1
ATOM 707 C CA . GLU A 1 86 ? 4.707 13.100 5.922 1.00 76.69 86 GLU A CA 1
ATOM 708 C C . GLU A 1 86 ? 4.113 12.259 7.063 1.00 76.69 86 GLU A C 1
ATOM 710 O O . GLU A 1 86 ? 3.373 12.769 7.907 1.00 76.69 86 GLU A O 1
ATOM 715 N N . SER A 1 87 ? 4.455 10.970 7.127 1.00 66.25 87 SER A N 1
ATOM 716 C CA . SER A 1 87 ? 3.977 10.045 8.155 1.00 66.25 87 SER A CA 1
ATOM 717 C C . SER A 1 87 ? 5.118 9.453 8.998 1.00 66.25 87 SER A C 1
ATOM 719 O O . SER A 1 87 ? 5.277 8.227 9.051 1.00 66.25 87 SER A O 1
ATOM 721 N N . PRO A 1 88 ? 5.891 10.273 9.740 1.00 54.16 88 PRO A N 1
ATOM 722 C CA . PRO A 1 88 ? 6.828 9.758 10.724 1.00 54.16 88 PRO A CA 1
ATOM 723 C C . PRO A 1 88 ? 6.026 9.192 11.902 1.00 54.16 88 PRO A C 1
ATOM 725 O O . PRO A 1 88 ? 5.702 9.892 12.861 1.00 54.16 88 PRO A O 1
ATOM 728 N N . THR A 1 89 ? 5.680 7.903 11.851 1.00 54.03 89 THR A N 1
ATOM 729 C CA . THR A 1 89 ? 5.026 7.171 12.955 1.00 54.03 89 THR A CA 1
ATOM 730 C C . THR A 1 89 ? 3.770 7.868 13.504 1.00 54.03 89 THR A C 1
ATOM 732 O O . THR A 1 89 ? 3.687 8.240 14.678 1.00 54.03 89 THR A O 1
ATOM 735 N N . ILE A 1 90 ? 2.756 8.053 12.658 1.00 46.56 90 ILE A N 1
ATOM 736 C CA . ILE A 1 90 ? 1.420 8.447 13.118 1.00 46.56 90 ILE A CA 1
ATOM 737 C C . ILE A 1 90 ? 0.778 7.232 13.803 1.00 46.56 90 ILE A C 1
ATOM 739 O O . ILE A 1 90 ? 0.609 6.191 13.177 1.00 46.56 90 ILE A O 1
ATOM 743 N N . GLY A 1 91 ? 0.396 7.353 15.081 1.00 48.66 91 GLY A N 1
ATOM 744 C CA . GLY A 1 91 ? -0.619 6.440 15.627 1.00 48.66 91 GLY A CA 1
ATOM 745 C C . GLY A 1 91 ? -0.729 6.274 17.141 1.00 48.66 91 GLY A C 1
ATOM 746 O O . GLY A 1 91 ? -1.816 5.981 17.623 1.00 48.66 91 GLY A O 1
ATOM 747 N N . ASN A 1 92 ? 0.330 6.477 17.929 1.00 52.62 92 ASN A N 1
ATOM 748 C CA . ASN A 1 92 ? 0.309 5.909 19.291 1.00 52.62 92 ASN A CA 1
ATOM 749 C C . ASN A 1 92 ? -0.056 6.873 20.427 1.00 52.62 92 ASN A C 1
ATOM 751 O O . ASN A 1 92 ? -0.272 6.424 21.547 1.00 52.62 92 ASN A O 1
ATOM 755 N N . ARG A 1 93 ? -0.138 8.190 20.196 1.00 50.88 93 ARG A N 1
ATOM 756 C CA . ARG A 1 93 ? -0.332 9.135 21.315 1.00 50.88 93 ARG A CA 1
ATOM 757 C C . ARG A 1 93 ? -1.785 9.344 21.749 1.00 50.88 93 ARG A C 1
ATOM 759 O O . ARG A 1 93 ? -1.997 9.744 22.888 1.00 50.88 93 ARG A O 1
ATOM 766 N N . HIS A 1 94 ? -2.772 9.039 20.903 1.00 57.03 94 HIS A N 1
ATOM 767 C CA . HIS A 1 94 ? -4.180 9.383 21.171 1.00 57.03 94 HIS A CA 1
ATOM 768 C C . HIS A 1 94 ? -5.145 8.191 21.240 1.00 57.03 94 HIS A C 1
ATOM 770 O O . HIS A 1 94 ? -6.320 8.393 21.514 1.00 57.03 94 HIS A O 1
ATOM 776 N N . LEU A 1 95 ? -4.663 6.957 21.053 1.00 71.69 95 LEU A N 1
ATOM 777 C CA . LEU A 1 95 ? -5.501 5.746 21.035 1.00 71.69 95 LEU A CA 1
ATOM 778 C C . LEU A 1 95 ? -5.268 4.831 22.245 1.00 71.69 95 LEU A C 1
ATOM 780 O O . LEU A 1 95 ? -5.692 3.682 22.248 1.00 71.69 95 LEU A O 1
ATOM 784 N N . ASN A 1 96 ? -4.617 5.335 23.299 1.00 71.25 96 ASN A N 1
ATOM 785 C CA . ASN A 1 96 ? -4.308 4.537 24.489 1.00 71.25 96 ASN A CA 1
ATOM 786 C C . ASN A 1 96 ? -5.554 3.990 25.196 1.00 71.25 96 ASN A C 1
ATOM 788 O O . ASN A 1 96 ? -5.480 2.921 25.796 1.00 71.25 96 ASN A O 1
ATOM 792 N N . SER A 1 97 ? -6.692 4.682 25.091 1.00 73.25 97 SER A N 1
ATOM 793 C CA . SER A 1 97 ? -7.983 4.201 25.597 1.00 73.25 97 SER A CA 1
ATOM 794 C C . SER A 1 97 ? -8.469 2.931 24.895 1.00 73.25 97 SER A C 1
ATOM 796 O O . SER A 1 97 ? -9.243 2.182 25.475 1.00 73.25 97 SER A O 1
ATOM 798 N N . LEU A 1 98 ? -7.994 2.655 23.677 1.00 80.06 98 LEU A N 1
ATOM 799 C CA . LEU A 1 98 ? -8.348 1.456 22.922 1.00 80.06 98 LEU A CA 1
ATOM 800 C C . LEU A 1 98 ? -7.450 0.258 23.257 1.00 80.06 98 LEU A C 1
ATOM 802 O O . LEU A 1 98 ? -7.799 -0.868 22.924 1.00 80.06 98 LEU A O 1
ATOM 806 N N . ASN A 1 99 ? -6.303 0.460 23.919 1.00 76.81 99 ASN A N 1
ATOM 807 C CA . ASN A 1 99 ? -5.296 -0.593 24.121 1.00 76.81 99 ASN A CA 1
ATOM 808 C C . ASN A 1 99 ? -5.790 -1.786 24.954 1.00 76.81 99 ASN A C 1
ATOM 810 O O . ASN A 1 99 ? -5.241 -2.877 24.822 1.00 76.81 99 ASN A O 1
ATOM 814 N N . SER A 1 100 ? -6.811 -1.602 25.793 1.00 74.69 100 SER A N 1
ATOM 815 C CA . SER A 1 100 ? -7.443 -2.683 26.560 1.00 74.69 100 SER A CA 1
ATOM 816 C C . SER A 1 100 ? -8.495 -3.464 25.764 1.00 74.69 100 SER A C 1
ATOM 818 O O . SER A 1 100 ? -8.921 -4.531 26.205 1.00 74.69 100 SER A O 1
ATOM 820 N N . LEU A 1 101 ? -8.922 -2.965 24.599 1.00 85.50 101 LEU A N 1
ATOM 821 C CA . LEU A 1 101 ? -9.971 -3.586 23.801 1.00 85.50 101 LEU A CA 1
ATOM 822 C C . LEU A 1 101 ? -9.392 -4.655 22.879 1.00 85.50 101 LEU A C 1
ATOM 824 O O . LEU A 1 101 ? -8.573 -4.381 22.001 1.00 85.50 101 LEU A O 1
ATOM 828 N N . TRP A 1 102 ? -9.915 -5.875 22.994 1.00 87.81 102 TRP A N 1
ATOM 829 C CA . TRP A 1 102 ? -9.583 -6.956 22.064 1.00 87.81 102 TRP A CA 1
ATOM 830 C C . TRP A 1 102 ? -9.878 -6.582 20.599 1.00 87.81 102 TRP A C 1
ATOM 832 O O . TRP A 1 102 ? -9.101 -6.915 19.706 1.00 87.81 102 TRP A O 1
ATOM 842 N N . LEU A 1 103 ? -10.949 -5.817 20.351 1.00 87.56 103 LEU A N 1
ATOM 843 C CA . LEU A 1 103 ? -11.288 -5.309 19.017 1.00 87.56 103 LEU A CA 1
ATOM 844 C C . LEU A 1 103 ? -10.180 -4.422 18.433 1.00 87.56 103 LEU A C 1
ATOM 846 O O . LEU A 1 103 ? -9.869 -4.520 17.248 1.00 87.56 103 LEU A O 1
ATOM 850 N N . TRP A 1 104 ? -9.535 -3.602 19.264 1.00 90.56 104 TRP A N 1
ATOM 851 C CA . TRP A 1 104 ? -8.416 -2.774 18.829 1.00 90.56 104 TRP A CA 1
ATOM 852 C C . TRP A 1 104 ? -7.171 -3.604 18.530 1.00 90.56 104 TRP A C 1
ATOM 854 O O . TRP A 1 104 ? -6.532 -3.395 17.501 1.00 90.56 104 TRP A O 1
ATOM 864 N N . ALA A 1 105 ? -6.865 -4.601 19.365 1.00 88.19 105 ALA A N 1
ATOM 865 C CA . ALA A 1 105 ? -5.781 -5.543 19.086 1.00 88.19 105 ALA A CA 1
ATOM 866 C C . ALA A 1 105 ? -5.994 -6.280 17.750 1.00 88.19 105 ALA A C 1
ATOM 868 O O . ALA A 1 105 ? -5.037 -6.501 17.003 1.00 88.19 105 ALA A O 1
ATOM 869 N N . ARG A 1 106 ? -7.251 -6.603 17.411 1.00 89.81 106 ARG A N 1
ATOM 870 C CA . ARG A 1 106 ? -7.616 -7.191 16.118 1.00 89.81 106 ARG A CA 1
ATOM 871 C C . ARG A 1 106 ? -7.373 -6.223 14.959 1.00 89.81 106 ARG A C 1
ATOM 873 O O . ARG A 1 106 ? -6.699 -6.609 14.011 1.00 89.81 106 ARG A O 1
ATOM 880 N N . VAL A 1 107 ? -7.816 -4.964 15.059 1.00 91.19 107 VAL A N 1
ATOM 881 C CA . VAL A 1 107 ? -7.513 -3.928 14.046 1.00 91.19 107 VAL A CA 1
ATOM 882 C C . VAL A 1 107 ? -6.007 -3.766 13.862 1.00 91.19 107 VAL A C 1
ATOM 884 O O . VAL A 1 107 ? -5.524 -3.769 12.735 1.00 91.19 107 VAL A O 1
ATOM 887 N N . GLN A 1 108 ? -5.238 -3.693 14.950 1.00 90.00 108 GLN A N 1
ATOM 888 C CA . GLN A 1 108 ? -3.779 -3.608 14.870 1.00 90.00 108 GLN A CA 1
ATOM 889 C C . GLN A 1 108 ? -3.160 -4.812 14.152 1.00 90.00 108 GLN A C 1
ATOM 891 O O . GLN A 1 108 ? -2.188 -4.645 13.422 1.00 90.00 108 GLN A O 1
ATOM 896 N N . SER A 1 109 ? -3.694 -6.020 14.348 1.00 90.06 109 SER A N 1
ATOM 897 C CA . SER A 1 109 ? -3.225 -7.213 13.638 1.00 90.06 109 SER A CA 1
ATOM 898 C C . SER A 1 109 ? -3.456 -7.110 12.129 1.00 90.06 109 SER A C 1
ATOM 900 O O . SER A 1 109 ? -2.534 -7.370 11.360 1.00 90.06 109 SER A O 1
ATOM 902 N N . GLU A 1 110 ? -4.650 -6.687 11.709 1.00 91.00 110 GLU A N 1
ATOM 903 C CA . GLU A 1 110 ? -4.982 -6.477 10.290 1.00 91.00 110 GLU A CA 1
ATOM 904 C C . GLU A 1 110 ? -4.090 -5.378 9.680 1.00 91.00 110 GLU A C 1
ATOM 906 O O . GLU A 1 110 ? -3.480 -5.565 8.629 1.00 91.00 110 GLU A O 1
ATOM 911 N N . MET A 1 111 ? -3.907 -4.260 10.393 1.00 90.06 111 MET A N 1
ATOM 912 C CA . MET A 1 111 ? -3.045 -3.160 9.947 1.00 90.06 111 MET A CA 1
ATOM 913 C C . MET A 1 111 ? -1.569 -3.568 9.826 1.00 90.06 111 MET A C 1
ATOM 915 O O . MET A 1 111 ? -0.892 -3.104 8.914 1.00 90.06 111 MET A O 1
ATOM 919 N N . ARG A 1 112 ? -1.061 -4.457 10.694 1.00 89.44 112 ARG A N 1
ATOM 920 C CA . ARG A 1 112 ? 0.302 -5.014 10.560 1.00 89.44 112 ARG A CA 1
ATOM 921 C C . ARG A 1 112 ? 0.457 -5.864 9.301 1.00 89.44 112 ARG A C 1
ATOM 923 O O . ARG A 1 112 ? 1.528 -5.856 8.702 1.00 89.44 112 ARG A O 1
ATOM 930 N N . SER A 1 113 ? -0.585 -6.591 8.898 1.00 89.31 113 SER A N 1
ATOM 931 C CA . SER A 1 113 ? -0.561 -7.353 7.646 1.00 89.31 113 SER A CA 1
ATOM 932 C C . SER A 1 113 ? -0.475 -6.421 6.434 1.00 89.31 113 SER A C 1
ATOM 934 O O . SER A 1 113 ? 0.369 -6.639 5.564 1.00 89.31 113 SER A O 1
ATOM 936 N N . LEU A 1 114 ? -1.264 -5.339 6.426 1.00 91.00 114 LEU A N 1
ATOM 937 C CA . LEU A 1 114 ? -1.195 -4.304 5.388 1.00 91.00 114 LEU A CA 1
ATOM 938 C C . L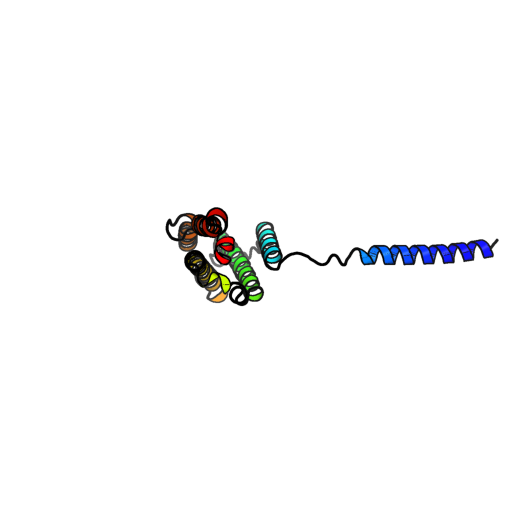EU A 1 114 ? 0.167 -3.606 5.350 1.00 91.00 114 LEU A C 1
ATOM 940 O O . LEU A 1 114 ? 0.711 -3.394 4.268 1.00 91.00 114 LEU A O 1
ATOM 944 N N . ASP A 1 115 ? 0.738 -3.286 6.514 1.00 89.62 115 ASP A N 1
ATOM 945 C CA . ASP A 1 115 ? 2.081 -2.707 6.595 1.00 89.62 115 ASP A CA 1
ATOM 946 C C . ASP A 1 115 ? 3.127 -3.663 6.003 1.00 89.62 115 ASP A C 1
ATOM 948 O O . ASP A 1 115 ? 3.927 -3.249 5.173 1.00 89.62 115 ASP A O 1
ATOM 952 N N . GLY A 1 116 ? 3.065 -4.964 6.304 1.00 90.88 116 GLY A N 1
ATOM 953 C CA . GLY A 1 116 ? 3.957 -5.961 5.699 1.00 90.88 116 GLY A CA 1
ATOM 954 C C . GLY A 1 116 ? 3.904 -5.986 4.162 1.00 90.88 116 GLY A C 1
ATOM 955 O O . GLY A 1 116 ? 4.949 -6.037 3.499 1.00 90.88 116 GLY A O 1
ATOM 956 N N . LEU A 1 117 ? 2.703 -5.897 3.581 1.00 93.56 117 LEU A N 1
ATOM 957 C CA . LEU A 1 117 ? 2.529 -5.785 2.128 1.00 93.56 117 LEU A CA 1
ATOM 958 C C . LEU A 1 117 ? 3.087 -4.465 1.588 1.00 93.56 117 LEU A C 1
ATOM 960 O O . LEU A 1 117 ? 3.803 -4.469 0.584 1.00 93.56 117 LEU A O 1
ATOM 964 N N . TYR A 1 118 ? 2.827 -3.350 2.271 1.00 91.56 118 TYR A N 1
ATOM 965 C CA . TYR A 1 118 ? 3.373 -2.045 1.902 1.00 91.56 118 TYR A CA 1
ATOM 966 C C . TYR A 1 118 ? 4.909 -2.040 1.926 1.00 91.56 118 TYR A C 1
ATOM 968 O O . TYR A 1 118 ? 5.530 -1.638 0.943 1.00 91.56 118 TYR A O 1
ATOM 976 N N . GLN A 1 119 ? 5.540 -2.567 2.980 1.00 92.31 119 GLN A N 1
ATOM 977 C CA . GLN A 1 119 ? 7.000 -2.689 3.059 1.00 92.31 119 GLN A CA 1
ATOM 978 C C . GLN A 1 119 ? 7.558 -3.558 1.923 1.00 92.31 119 GLN A C 1
ATOM 980 O O . GLN A 1 119 ? 8.567 -3.210 1.308 1.00 92.31 119 GLN A O 1
ATOM 985 N N . THR A 1 120 ? 6.877 -4.656 1.579 1.00 94.38 120 THR A N 1
ATOM 986 C CA . THR A 1 120 ? 7.271 -5.523 0.453 1.00 94.38 120 THR A CA 1
ATOM 987 C C . THR A 1 120 ? 7.189 -4.786 -0.885 1.00 94.38 120 THR A C 1
ATOM 989 O O . THR A 1 120 ? 8.115 -4.865 -1.696 1.00 94.38 120 THR A O 1
ATOM 992 N N . PHE A 1 121 ? 6.116 -4.023 -1.108 1.00 94.00 121 PHE A N 1
ATOM 993 C CA . PHE A 1 121 ? 5.964 -3.171 -2.287 1.00 94.00 121 PHE A CA 1
ATOM 994 C C . PHE A 1 121 ? 7.092 -2.135 -2.376 1.00 94.00 121 PHE A C 1
ATOM 996 O O . PHE A 1 121 ? 7.750 -2.020 -3.412 1.00 94.00 121 PHE A O 1
ATOM 1003 N N . ARG A 1 122 ? 7.386 -1.439 -1.270 1.00 93.25 122 ARG A N 1
ATOM 1004 C CA . ARG A 1 122 ? 8.482 -0.461 -1.196 1.00 93.25 122 ARG A CA 1
ATOM 1005 C C . ARG A 1 122 ? 9.841 -1.089 -1.470 1.00 93.25 122 ARG A C 1
ATOM 1007 O O . ARG A 1 122 ? 10.629 -0.507 -2.214 1.00 93.25 122 ARG A O 1
ATOM 1014 N N . GLN A 1 123 ? 10.094 -2.288 -0.952 1.00 94.12 123 GLN A N 1
ATOM 1015 C CA . GLN A 1 123 ? 11.331 -3.010 -1.228 1.00 94.12 123 GLN A CA 1
ATOM 1016 C C . GLN A 1 123 ? 11.470 -3.347 -2.717 1.00 94.12 123 GLN A C 1
ATOM 1018 O O . GLN A 1 123 ? 12.534 -3.114 -3.289 1.00 94.12 123 GLN A O 1
ATOM 1023 N N . LYS A 1 124 ? 10.400 -3.837 -3.362 1.00 94.19 124 LYS A N 1
ATOM 1024 C CA . LYS A 1 124 ? 10.388 -4.143 -4.804 1.00 94.19 124 LYS A CA 1
ATOM 1025 C C . LYS A 1 124 ? 10.650 -2.903 -5.663 1.00 94.19 124 LYS A C 1
ATOM 1027 O O . LYS A 1 124 ? 11.426 -2.982 -6.614 1.00 94.19 124 LYS A O 1
ATOM 1032 N N . LEU A 1 125 ? 10.042 -1.762 -5.324 1.00 93.75 125 LEU A N 1
ATOM 1033 C CA . LEU A 1 125 ? 10.298 -0.490 -6.009 1.00 93.75 125 LEU A CA 1
ATOM 1034 C C . LEU A 1 125 ? 11.772 -0.080 -5.869 1.00 93.75 125 LEU A C 1
ATOM 1036 O O . LEU A 1 125 ? 12.455 0.142 -6.868 1.00 93.75 125 LEU A O 1
ATOM 1040 N N . HIS A 1 126 ? 12.283 -0.063 -4.637 1.00 93.12 126 HIS A N 1
ATOM 1041 C CA . HIS A 1 126 ? 13.649 0.353 -4.322 1.00 93.12 126 HIS A CA 1
ATOM 1042 C C . HIS A 1 126 ? 14.721 -0.549 -4.955 1.00 93.12 126 HIS A C 1
ATOM 1044 O O . HIS A 1 126 ? 15.761 -0.074 -5.415 1.00 93.12 126 HIS A O 1
ATOM 1050 N N . ASP A 1 127 ? 14.472 -1.856 -5.011 1.00 92.75 127 ASP A N 1
ATOM 1051 C CA . ASP A 1 127 ? 15.354 -2.826 -5.662 1.00 92.75 127 ASP A CA 1
ATOM 1052 C C . ASP A 1 127 ? 15.564 -2.505 -7.149 1.00 92.75 127 ASP A C 1
ATOM 1054 O O . ASP A 1 127 ? 16.671 -2.640 -7.676 1.00 92.75 127 ASP A O 1
ATOM 1058 N N . ILE A 1 128 ? 14.526 -2.014 -7.823 1.00 90.88 128 ILE A N 1
ATOM 1059 C CA . ILE A 1 128 ? 14.601 -1.642 -9.237 1.00 90.88 128 ILE A CA 1
ATOM 1060 C C . ILE A 1 128 ? 15.186 -0.239 -9.416 1.00 90.88 128 ILE A C 1
ATOM 1062 O O . ILE A 1 128 ? 16.020 -0.049 -10.303 1.00 90.88 128 ILE A O 1
ATOM 1066 N N . THR A 1 129 ? 14.787 0.739 -8.594 1.00 89.94 129 THR A N 1
ATOM 1067 C CA . THR A 1 129 ? 15.199 2.145 -8.769 1.00 89.94 129 THR A CA 1
ATOM 1068 C C . THR A 1 129 ? 16.597 2.445 -8.236 1.00 89.94 129 THR A C 1
ATOM 1070 O O . THR A 1 129 ? 17.313 3.230 -8.854 1.00 89.94 129 THR A O 1
ATOM 1073 N N . GLN A 1 130 ? 16.996 1.845 -7.111 1.00 88.56 130 GLN A N 1
ATOM 1074 C CA . GLN A 1 130 ? 18.253 2.161 -6.418 1.00 88.56 130 GLN A CA 1
ATOM 1075 C C . GLN A 1 130 ? 19.305 1.060 -6.554 1.00 88.56 130 GLN A C 1
ATOM 1077 O O . GLN A 1 130 ? 20.490 1.363 -6.677 1.00 88.56 130 GLN A O 1
ATOM 1082 N N . LYS A 1 131 ? 18.896 -0.216 -6.550 1.00 87.81 131 LYS A N 1
ATOM 1083 C CA . LYS A 1 131 ? 19.836 -1.351 -6.661 1.00 87.81 131 LYS A CA 1
ATOM 1084 C C . LYS A 1 131 ? 20.040 -1.841 -8.094 1.00 87.81 131 LYS A C 1
ATOM 1086 O O . LYS A 1 131 ? 20.899 -2.686 -8.331 1.00 87.81 131 LYS A O 1
ATOM 1091 N N . GLY A 1 132 ? 19.268 -1.320 -9.049 1.00 82.81 132 GLY A N 1
ATOM 1092 C CA . GLY A 1 132 ? 19.393 -1.670 -10.463 1.00 82.81 132 GLY A CA 1
ATOM 1093 C C . GLY A 1 132 ? 19.033 -3.125 -10.772 1.00 82.81 132 GLY A C 1
ATOM 1094 O O . GLY A 1 132 ? 19.513 -3.667 -11.769 1.00 82.81 132 GLY A O 1
ATOM 1095 N N . HIS A 1 133 ? 18.207 -3.770 -9.940 1.00 87.25 133 HIS A N 1
ATOM 1096 C CA . HIS A 1 133 ? 17.725 -5.118 -10.225 1.00 87.25 133 HIS A CA 1
ATOM 1097 C C . HIS A 1 133 ? 16.967 -5.159 -11.564 1.00 87.25 133 HIS A C 1
ATOM 1099 O O . HIS A 1 133 ? 16.393 -4.168 -12.044 1.00 87.25 133 HIS A O 1
ATOM 1105 N N . GLN A 1 134 ? 16.985 -6.332 -12.195 1.00 86.69 134 GLN A N 1
ATOM 1106 C CA . GLN A 1 134 ? 16.231 -6.551 -13.422 1.00 86.69 134 GLN A CA 1
ATOM 1107 C C .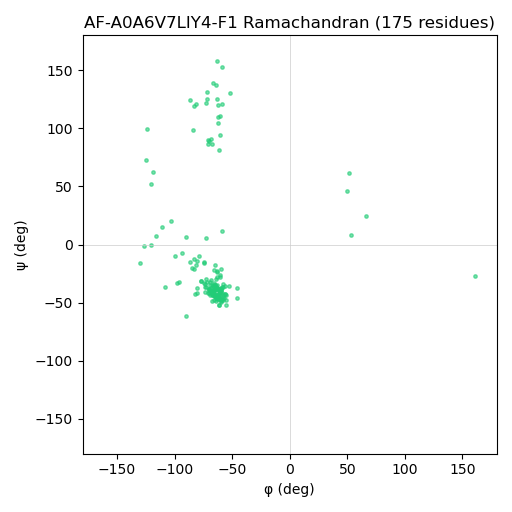 GLN A 1 134 ? 14.729 -6.502 -13.137 1.00 86.69 134 GLN A C 1
ATOM 1109 O O . GLN A 1 134 ? 14.253 -7.014 -12.125 1.00 86.69 134 GLN A O 1
ATOM 1114 N N . LEU A 1 135 ? 13.992 -5.869 -14.049 1.00 87.06 135 LEU A N 1
ATOM 1115 C CA . LEU A 1 135 ? 12.542 -5.853 -14.004 1.00 87.06 135 LEU A CA 1
ATOM 1116 C C . LEU A 1 135 ? 12.033 -7.247 -14.378 1.00 87.06 135 LEU A C 1
ATOM 1118 O O . LEU A 1 135 ? 12.367 -7.765 -15.438 1.00 87.06 135 LEU A O 1
ATOM 1122 N N . ASN A 1 136 ? 11.218 -7.840 -13.511 1.00 89.38 136 ASN A N 1
ATOM 1123 C CA . ASN A 1 136 ? 10.537 -9.098 -13.785 1.00 89.38 136 ASN A CA 1
ATOM 1124 C C . ASN A 1 136 ? 9.031 -8.891 -13.616 1.00 89.38 136 ASN A C 1
ATOM 1126 O O . ASN A 1 136 ? 8.524 -8.899 -12.495 1.00 89.38 136 ASN A O 1
ATOM 1130 N N . MET A 1 137 ? 8.321 -8.700 -14.729 1.00 87.75 137 MET A N 1
ATOM 1131 C CA . MET A 1 137 ? 6.884 -8.406 -14.710 1.00 87.75 137 MET A CA 1
ATOM 1132 C C . MET A 1 137 ? 6.041 -9.541 -14.125 1.00 87.75 137 MET A C 1
ATOM 1134 O O . MET A 1 137 ? 5.019 -9.255 -13.508 1.00 87.75 137 MET A O 1
ATOM 1138 N N . GLN A 1 138 ? 6.490 -10.798 -14.214 1.00 91.81 138 GLN A N 1
ATOM 1139 C CA . GLN A 1 138 ? 5.796 -11.912 -13.566 1.00 91.81 138 GLN A CA 1
ATOM 1140 C C . GLN A 1 138 ? 5.800 -11.742 -12.044 1.00 91.81 138 GLN A C 1
ATOM 1142 O O . GLN A 1 138 ? 4.756 -11.824 -11.417 1.00 91.81 138 GLN A O 1
ATOM 1147 N N . GLN A 1 139 ? 6.939 -11.378 -11.447 1.00 92.56 139 GLN A N 1
ATOM 1148 C CA . GLN A 1 139 ? 7.025 -11.134 -9.999 1.00 92.56 139 GLN A CA 1
ATOM 1149 C C . GLN A 1 139 ? 6.212 -9.922 -9.520 1.00 92.56 139 GLN A C 1
ATOM 1151 O O . GLN A 1 139 ? 5.943 -9.804 -8.320 1.00 92.56 139 GLN A O 1
ATOM 1156 N N . TRP A 1 140 ? 5.897 -8.983 -10.415 1.00 92.69 140 TRP A N 1
ATOM 1157 C CA . TRP A 1 140 ? 4.990 -7.869 -10.136 1.00 92.69 140 TRP A CA 1
ATOM 1158 C C . TRP A 1 140 ? 3.531 -8.304 -10.251 1.00 92.69 140 TRP A C 1
ATOM 1160 O O . TRP A 1 140 ? 2.740 -7.959 -9.379 1.00 92.69 140 TRP A O 1
ATOM 1170 N N . ALA A 1 141 ? 3.198 -9.104 -11.266 1.00 93.19 141 ALA A N 1
ATOM 1171 C CA . ALA A 1 141 ? 1.871 -9.685 -11.439 1.00 93.19 141 ALA A CA 1
ATOM 1172 C C . ALA A 1 141 ? 1.508 -10.630 -10.283 1.00 93.19 141 ALA A C 1
ATOM 1174 O O . ALA A 1 141 ? 0.447 -10.470 -9.692 1.00 93.19 141 ALA A O 1
ATOM 1175 N N . ASP A 1 142 ? 2.415 -11.527 -9.889 1.00 94.94 142 ASP A N 1
ATOM 1176 C CA . ASP A 1 142 ? 2.223 -12.440 -8.753 1.00 94.94 142 ASP A CA 1
ATOM 1177 C C . ASP A 1 142 ? 2.001 -11.661 -7.449 1.00 94.94 142 ASP A C 1
ATOM 1179 O O . ASP A 1 142 ? 1.171 -12.015 -6.618 1.00 94.94 142 ASP A O 1
ATOM 1183 N N . PHE A 1 143 ? 2.734 -10.560 -7.263 1.00 95.19 143 PHE A N 1
ATOM 1184 C CA . PHE A 1 143 ? 2.569 -9.713 -6.087 1.00 95.19 143 PHE A CA 1
ATOM 1185 C C . PHE A 1 143 ? 1.243 -8.940 -6.107 1.00 95.19 143 PHE A C 1
ATOM 1187 O O . PHE A 1 143 ? 0.606 -8.793 -5.065 1.00 95.19 143 PHE A O 1
ATOM 1194 N N . ALA A 1 144 ? 0.812 -8.470 -7.279 1.00 94.25 144 ALA A N 1
ATOM 1195 C CA . ALA A 1 144 ? -0.497 -7.850 -7.444 1.00 94.25 144 ALA A CA 1
ATOM 1196 C C . ALA A 1 144 ? -1.630 -8.850 -7.174 1.00 94.25 144 ALA A C 1
ATOM 1198 O O . ALA A 1 144 ? -2.601 -8.484 -6.518 1.00 94.25 144 ALA A O 1
ATOM 1199 N N . ASP A 1 145 ? -1.486 -10.104 -7.609 1.00 95.12 145 ASP A N 1
ATOM 1200 C CA . ASP A 1 145 ? -2.445 -11.167 -7.305 1.00 95.12 145 ASP A CA 1
ATOM 1201 C C . ASP A 1 145 ? -2.560 -11.373 -5.790 1.00 95.12 145 ASP A C 1
ATOM 1203 O O . ASP A 1 145 ? -3.653 -11.266 -5.247 1.00 95.12 145 ASP A O 1
ATOM 1207 N N . VAL A 1 146 ? -1.438 -11.483 -5.067 1.00 94.19 146 VAL A N 1
ATOM 1208 C CA . VAL A 1 146 ? -1.457 -11.566 -3.593 1.00 94.19 146 VAL A CA 1
ATOM 1209 C C . VAL A 1 146 ? -2.191 -10.380 -2.952 1.00 94.19 146 VAL A C 1
ATOM 1211 O O . VAL A 1 146 ? -2.996 -10.563 -2.042 1.00 94.19 146 VAL A O 1
ATOM 1214 N N . ILE A 1 147 ? -1.946 -9.155 -3.428 1.00 94.62 147 ILE A N 1
ATOM 1215 C CA . ILE A 1 147 ? -2.605 -7.946 -2.908 1.00 94.62 147 ILE A CA 1
ATOM 1216 C C . ILE A 1 147 ? -4.121 -7.965 -3.143 1.00 94.62 147 ILE A C 1
ATOM 1218 O O . ILE A 1 147 ? -4.870 -7.430 -2.322 1.00 94.62 147 ILE A O 1
ATOM 1222 N N . LEU A 1 148 ? -4.570 -8.521 -4.266 1.00 94.44 148 LEU A N 1
ATOM 1223 C CA . LEU A 1 148 ? -5.956 -8.420 -4.717 1.00 94.44 148 LEU A CA 1
ATOM 1224 C C . LEU A 1 148 ? -6.809 -9.628 -4.335 1.00 94.44 148 LEU A C 1
ATOM 1226 O O . LEU A 1 148 ? -8.011 -9.461 -4.131 1.00 94.44 148 LEU A O 1
ATOM 1230 N N . THR A 1 149 ? -6.219 -10.820 -4.269 1.00 93.50 149 THR A N 1
ATOM 1231 C CA . THR A 1 149 ? -6.965 -12.085 -4.254 1.00 93.50 149 THR A CA 1
ATOM 1232 C C . THR A 1 149 ? -6.565 -13.040 -3.133 1.00 93.50 149 THR A C 1
ATOM 1234 O O . THR A 1 149 ? -7.344 -13.950 -2.843 1.00 93.50 149 THR A O 1
ATOM 1237 N N . ASP A 1 150 ? -5.411 -12.858 -2.470 1.00 91.06 150 ASP A N 1
ATOM 1238 C CA . ASP A 1 150 ? -5.008 -13.770 -1.393 1.00 91.06 150 ASP A CA 1
ATOM 1239 C C . ASP A 1 150 ? -6.029 -13.726 -0.241 1.00 91.06 150 ASP A C 1
ATOM 1241 O O . ASP A 1 150 ? -6.214 -12.684 0.389 1.00 91.06 150 ASP A O 1
ATOM 1245 N N . PRO A 1 151 ? -6.665 -14.852 0.112 1.00 82.62 151 PRO A N 1
ATOM 1246 C CA . PRO A 1 151 ? -7.765 -14.857 1.074 1.00 82.62 151 PRO A CA 1
ATOM 1247 C C . PRO A 1 151 ? -7.352 -14.442 2.495 1.00 82.62 151 PRO A C 1
ATOM 1249 O O . PRO A 1 151 ? -8.208 -14.113 3.318 1.00 82.62 151 PRO A O 1
ATOM 1252 N N . ASN A 1 152 ? -6.056 -14.476 2.812 1.00 82.25 152 ASN A N 1
ATOM 1253 C CA . ASN A 1 152 ? -5.534 -14.159 4.136 1.00 82.25 152 ASN A CA 1
ATOM 1254 C C . ASN A 1 152 ? -5.017 -12.724 4.229 1.00 82.25 152 ASN A C 1
ATOM 1256 O O . ASN A 1 152 ? -5.114 -12.123 5.299 1.00 82.25 152 ASN A O 1
ATOM 1260 N N . VAL A 1 153 ? -4.459 -12.183 3.142 1.00 87.06 153 VAL A N 1
ATOM 1261 C CA . VAL A 1 153 ? -3.764 -10.883 3.166 1.00 87.06 153 VAL A CA 1
ATOM 1262 C C . VAL A 1 153 ? -4.260 -9.875 2.132 1.00 87.06 153 VAL A C 1
ATOM 1264 O O . VAL A 1 153 ? -3.770 -8.747 2.135 1.00 87.06 153 VAL A O 1
ATOM 1267 N N . ALA A 1 154 ? -5.238 -10.218 1.287 1.00 93.38 154 ALA A N 1
ATOM 1268 C CA . ALA A 1 154 ? -5.770 -9.298 0.286 1.00 93.38 154 ALA A CA 1
ATOM 1269 C C . ALA A 1 154 ? -6.176 -7.969 0.929 1.00 93.38 154 ALA A C 1
ATOM 1271 O O . ALA A 1 154 ? -6.891 -7.915 1.940 1.00 93.38 154 ALA A O 1
ATOM 1272 N N . VAL A 1 155 ? -5.707 -6.876 0.332 1.00 93.56 155 VAL A N 1
ATOM 1273 C CA . VAL A 1 155 ? -5.914 -5.521 0.842 1.00 93.56 155 VAL A CA 1
ATOM 1274 C C . VAL A 1 155 ? -7.403 -5.164 0.898 1.00 93.56 155 VAL A C 1
ATOM 1276 O O . VAL A 1 155 ? -7.822 -4.667 1.947 1.00 93.56 155 VAL A O 1
ATOM 1279 N N . PRO A 1 156 ? -8.233 -5.440 -0.135 1.00 94.56 156 PRO A N 1
ATOM 1280 C CA . PRO A 1 156 ? -9.663 -5.134 -0.079 1.00 94.56 156 PRO A CA 1
ATOM 1281 C C . PRO A 1 156 ? -10.373 -5.812 1.099 1.00 94.56 156 PRO A C 1
ATOM 1283 O O . PRO A 1 156 ? -11.073 -5.147 1.864 1.00 94.56 156 PRO A O 1
ATOM 1286 N N . ASP A 1 157 ? -10.139 -7.110 1.295 1.00 93.38 157 ASP A N 1
ATOM 1287 C CA . ASP A 1 157 ? -10.783 -7.880 2.362 1.00 93.38 157 ASP A CA 1
ATOM 1288 C C . ASP A 1 157 ? -10.280 -7.468 3.745 1.00 93.38 157 ASP A C 1
ATOM 1290 O O . ASP A 1 157 ? -11.060 -7.352 4.690 1.00 93.38 157 ASP A O 1
ATOM 1294 N N . THR A 1 158 ? -8.983 -7.193 3.869 1.00 93.94 158 THR A N 1
ATOM 1295 C CA . THR A 1 158 ? -8.376 -6.721 5.118 1.00 93.94 158 THR A CA 1
ATOM 1296 C C . THR A 1 158 ? -8.926 -5.353 5.522 1.00 93.94 158 THR A C 1
ATOM 1298 O O . THR A 1 158 ? -9.344 -5.165 6.667 1.00 93.94 158 THR A O 1
ATOM 1301 N N . LEU A 1 159 ? -9.015 -4.408 4.579 1.00 93.50 159 LEU A N 1
ATOM 1302 C CA . LEU A 1 159 ? -9.623 -3.096 4.822 1.00 93.50 159 LEU A CA 1
ATOM 1303 C C . LEU A 1 159 ? -11.112 -3.208 5.149 1.00 93.50 159 LEU A C 1
ATOM 1305 O O . LEU A 1 159 ? -11.593 -2.502 6.038 1.00 93.50 159 LEU A O 1
ATOM 1309 N N . LYS A 1 160 ? -11.833 -4.126 4.494 1.00 93.44 160 LYS A N 1
ATOM 1310 C CA . LYS A 1 160 ? -13.222 -4.430 4.839 1.00 93.44 160 LYS A CA 1
ATOM 1311 C C . LYS A 1 160 ? -13.336 -4.920 6.282 1.00 93.44 160 LYS A C 1
ATOM 1313 O O . LYS A 1 160 ? -14.118 -4.357 7.038 1.00 93.44 160 LYS A O 1
ATOM 1318 N N . ARG A 1 161 ? -12.519 -5.889 6.708 1.00 92.81 161 ARG A N 1
ATOM 1319 C CA . ARG A 1 161 ? -12.523 -6.383 8.099 1.00 92.81 161 ARG A CA 1
ATOM 1320 C C . ARG A 1 161 ? -12.224 -5.274 9.107 1.00 92.81 161 ARG A C 1
ATOM 1322 O O . ARG A 1 161 ? -12.884 -5.205 10.142 1.00 92.81 161 ARG A O 1
ATOM 1329 N N . VAL A 1 162 ? -11.269 -4.390 8.810 1.00 91.81 162 VAL A N 1
ATOM 1330 C CA . VAL A 1 162 ? -10.983 -3.212 9.649 1.00 91.81 162 VAL A CA 1
ATOM 1331 C C . VAL A 1 162 ? -12.206 -2.296 9.737 1.00 91.81 162 VAL A C 1
ATOM 1333 O O . VAL A 1 162 ? -12.593 -1.903 10.838 1.00 91.81 162 VAL A O 1
ATOM 1336 N N . SER A 1 163 ? -12.842 -1.999 8.602 1.00 92.56 163 SER A N 1
ATOM 1337 C CA . SER A 1 163 ? -14.068 -1.198 8.544 1.00 92.56 163 SER A CA 1
ATOM 1338 C C . SER A 1 163 ? -15.203 -1.828 9.355 1.00 92.56 163 SER A C 1
ATOM 1340 O O . SER A 1 163 ? -15.825 -1.142 10.163 1.00 92.56 163 SER A O 1
ATOM 1342 N N . ASP A 1 164 ? -15.435 -3.132 9.206 1.00 93.12 164 ASP A N 1
ATOM 1343 C CA . ASP A 1 164 ? -16.489 -3.862 9.914 1.00 93.12 164 ASP A CA 1
ATOM 1344 C C . ASP A 1 164 ? -16.239 -3.843 11.442 1.00 93.12 164 ASP A C 1
ATOM 1346 O O . ASP A 1 164 ? -17.166 -3.675 12.235 1.00 93.12 164 ASP A O 1
ATOM 1350 N N . ILE A 1 165 ? -14.980 -3.927 11.896 1.00 90.06 165 ILE A N 1
ATOM 1351 C CA . ILE A 1 165 ? -14.646 -3.783 13.328 1.00 90.06 165 ILE A CA 1
ATOM 1352 C C . ILE A 1 165 ? -14.897 -2.351 13.826 1.00 90.06 165 ILE A C 1
ATOM 1354 O O . ILE A 1 165 ? -15.429 -2.153 14.920 1.00 90.06 165 ILE A O 1
ATOM 1358 N N . ILE A 1 166 ? -14.507 -1.342 13.046 1.00 88.31 166 ILE A N 1
ATOM 1359 C CA . ILE A 1 166 ? -14.660 0.062 13.445 1.00 88.31 166 ILE A CA 1
ATOM 1360 C C . ILE A 1 166 ? -16.140 0.461 13.498 1.00 88.31 166 ILE A C 1
ATOM 1362 O O . ILE A 1 166 ? -16.574 1.057 14.486 1.00 88.31 166 ILE A O 1
ATOM 1366 N N . ILE A 1 167 ? -16.893 0.136 12.445 1.00 89.75 167 ILE A N 1
ATOM 1367 C CA . ILE A 1 167 ? -18.266 0.598 12.225 1.00 89.75 167 ILE A CA 1
ATOM 1368 C C . ILE A 1 167 ? -19.266 -0.369 12.857 1.00 89.75 167 ILE A C 1
ATOM 1370 O O . ILE A 1 167 ? -20.000 0.011 13.764 1.00 89.75 167 ILE A O 1
ATOM 1374 N N . GLU A 1 168 ? -19.300 -1.624 12.407 1.00 87.88 168 GLU A N 1
ATOM 1375 C CA . GLU A 1 168 ? -20.365 -2.564 12.782 1.00 87.88 168 GLU A CA 1
ATOM 1376 C C . GLU A 1 168 ? -20.214 -3.050 14.226 1.00 87.88 168 GLU A C 1
ATOM 1378 O O . GLU A 1 168 ? -21.198 -3.196 14.952 1.00 87.88 168 GLU A O 1
ATOM 1383 N N . GLN A 1 169 ? -18.972 -3.247 14.676 1.00 85.62 169 GLN A N 1
ATOM 1384 C CA . GLN A 1 169 ? -18.670 -3.647 16.056 1.00 85.62 169 GLN A CA 1
ATOM 1385 C C . GLN A 1 169 ? -18.471 -2.445 16.994 1.00 85.62 169 GLN A C 1
ATOM 1387 O O . GLN A 1 169 ? -18.148 -2.632 18.165 1.00 85.62 169 GLN A O 1
ATOM 1392 N N . ASN A 1 170 ? -18.714 -1.220 16.505 1.00 86.88 170 ASN A N 1
ATOM 1393 C CA . ASN A 1 170 ? -18.714 0.022 17.278 1.00 86.88 170 ASN A CA 1
ATOM 1394 C C . ASN A 1 170 ? -17.463 0.208 18.161 1.00 86.88 170 ASN A C 1
ATOM 1396 O O . ASN A 1 170 ? -17.579 0.592 19.329 1.00 86.88 170 ASN A O 1
ATOM 1400 N N . LEU A 1 171 ? -16.267 -0.044 17.611 1.00 86.00 171 LEU A N 1
ATOM 1401 C CA . LEU A 1 171 ? -14.994 -0.025 18.350 1.00 86.00 171 LEU A CA 1
ATOM 1402 C C . LEU A 1 171 ? -14.846 1.194 19.275 1.00 86.00 171 LEU A C 1
ATOM 1404 O O . LEU A 1 171 ? -14.448 1.059 20.430 1.00 86.00 171 LEU A O 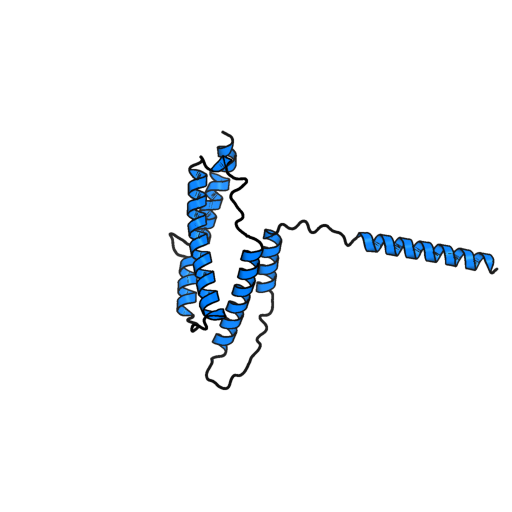1
ATOM 1408 N N . PHE A 1 172 ? -15.165 2.386 18.771 1.00 85.00 172 PHE A N 1
ATOM 1409 C CA . PHE A 1 172 ? -15.009 3.619 19.539 1.00 85.00 172 PHE A CA 1
ATOM 1410 C C . PHE A 1 172 ? -16.047 3.772 20.650 1.00 85.00 172 PHE A C 1
ATOM 1412 O O . PHE A 1 172 ? -15.731 4.361 21.674 1.00 85.00 172 PHE A O 1
ATOM 1419 N N . VAL A 1 173 ? -17.255 3.224 20.492 1.00 83.44 173 VAL A N 1
ATOM 1420 C CA . VAL A 1 173 ? -18.269 3.220 21.560 1.00 83.44 173 VAL A CA 1
ATOM 1421 C C . VAL A 1 173 ? -17.850 2.267 22.675 1.00 83.44 173 VAL A C 1
ATOM 1423 O O . VAL A 1 173 ? -17.943 2.625 23.847 1.00 83.44 173 VAL A O 1
ATOM 1426 N N . ALA A 1 174 ? -17.318 1.094 22.316 1.00 79.62 174 ALA A N 1
ATOM 1427 C CA . ALA A 1 174 ? -16.820 0.106 23.273 1.00 79.62 174 ALA A CA 1
ATOM 1428 C C . ALA A 1 174 ? -15.679 0.641 24.160 1.00 79.62 174 ALA A C 1
ATOM 1430 O O . ALA A 1 174 ? -15.443 0.111 25.237 1.00 79.62 174 ALA A O 1
ATOM 1431 N N . ALA A 1 175 ? -14.984 1.701 23.738 1.00 79.75 175 ALA A N 1
ATOM 1432 C CA . ALA A 1 175 ? -13.917 2.338 24.510 1.00 79.75 175 ALA A CA 1
ATOM 1433 C C . ALA A 1 175 ? -14.396 3.196 25.690 1.00 79.75 175 ALA A C 1
ATOM 1435 O O . ALA A 1 175 ? -13.580 3.582 26.526 1.00 79.75 175 ALA A O 1
ATOM 1436 N N . TYR A 1 176 ? -15.688 3.532 25.732 1.00 78.56 176 TYR A N 1
ATOM 1437 C CA . TYR A 1 176 ? -16.290 4.393 26.755 1.00 78.56 176 TYR A CA 1
ATOM 1438 C C . TYR A 1 176 ? -17.338 3.667 27.616 1.00 78.56 176 TYR A C 1
ATOM 1440 O O . TYR A 1 176 ? -18.026 4.321 28.402 1.00 78.56 176 TYR A O 1
ATOM 1448 N N . GLN A 1 177 ? -17.470 2.346 27.456 1.00 68.00 177 GLN A N 1
ATOM 1449 C CA . GLN A 1 177 ? -18.283 1.461 28.301 1.00 68.00 177 GLN A CA 1
ATOM 1450 C C . GLN A 1 177 ? -17.413 0.810 29.376 1.00 68.00 177 GLN A C 1
ATOM 1452 O O . GLN A 1 177 ? -17.912 0.687 30.516 1.00 68.00 177 GLN A O 1
#

pLDDT: mean 76.86, std 16.52, range [44.09, 95.19]

Radius of gyration: 26.93 Å; Cα contacts (8 Å, |Δi|>4): 73; chains: 1; bounding box: 42×88×58 Å

Mean predicted aligned error: 13.21 Å

Organism: NCBI:txid1563983